Protein AF-0000000086075922 (afdb_homodimer)

pLDDT: mean 82.54, std 18.14, range [30.03, 96.56]

Radius of gyration: 22.16 Å; Cα contacts (8 Å, |Δi|>4): 189; chains: 2; bounding box: 59×76×72 Å

Structure (mmCIF, N/CA/C/O backbone):
data_AF-0000000086075922-model_v1
#
loop_
_entity.id
_entity.type
_entity.pdbx_description
1 polymer 'Uncharacterized protein'
#
loop_
_atom_site.group_PDB
_atom_site.id
_atom_site.type_symbol
_atom_site.label_atom_id
_atom_site.label_alt_id
_atom_site.label_comp_id
_atom_site.label_asym_id
_atom_site.label_entity_id
_atom_site.label_seq_id
_atom_site.pdbx_PDB_ins_code
_atom_site.Cartn_x
_atom_site.Cartn_y
_atom_site.Cartn_z
_atom_site.occupancy
_atom_site.B_iso_or_equiv
_atom_site.auth_seq_id
_atom_site.auth_comp_id
_atom_site.auth_asym_id
_atom_site.auth_atom_id
_atom_site.pdbx_PDB_model_num
ATOM 1 N N . MET A 1 1 ? -32.75 -26.719 4.906 1 31.38 1 MET A N 1
ATOM 2 C CA . MET A 1 1 ? -31.469 -26.656 4.211 1 31.38 1 MET A CA 1
ATOM 3 C C . MET A 1 1 ? -30.984 -25.203 4.078 1 31.38 1 MET A C 1
ATOM 5 O O . MET A 1 1 ? -31.766 -24.312 3.754 1 31.38 1 MET A O 1
ATOM 9 N N . HIS A 1 2 ? -30.109 -24.656 5.035 1 40.28 2 HIS A N 1
ATOM 10 C CA . HIS A 1 2 ? -29.188 -23.656 5.531 1 40.28 2 HIS A CA 1
ATOM 11 C C . HIS A 1 2 ? -28.312 -23.109 4.41 1 40.28 2 HIS A C 1
ATOM 13 O O . HIS A 1 2 ? -27.25 -22.531 4.664 1 40.28 2 HIS A O 1
ATOM 19 N N . LEU A 1 3 ? -28.688 -23.391 3.191 1 39.34 3 LEU A N 1
ATOM 20 C CA . LEU A 1 3 ? -27.953 -23.125 1.957 1 39.34 3 LEU A CA 1
ATOM 21 C C . LEU A 1 3 ? -27.641 -21.641 1.808 1 39.34 3 LEU A C 1
ATOM 23 O O . LEU A 1 3 ? -26.938 -21.25 0.875 1 39.34 3 LEU A O 1
ATOM 27 N N . GLU A 1 4 ? -28.469 -20.828 2.225 1 44.53 4 GLU A N 1
ATOM 28 C CA . GLU A 1 4 ? -28.438 -19.406 1.933 1 44.53 4 GLU A CA 1
ATOM 29 C C . GLU A 1 4 ? -27.109 -18.797 2.365 1 44.53 4 GLU A C 1
ATOM 31 O O . GLU A 1 4 ? -26.734 -17.719 1.885 1 44.53 4 GLU A O 1
ATOM 36 N N . ASP A 1 5 ? -26.703 -19.062 3.539 1 41.56 5 ASP A N 1
ATOM 37 C CA . ASP A 1 5 ? -25.594 -18.422 4.223 1 41.56 5 ASP A CA 1
ATOM 38 C C . ASP A 1 5 ? -24.266 -18.703 3.506 1 41.56 5 ASP A C 1
ATOM 40 O O . ASP A 1 5 ? -23.219 -18.234 3.934 1 41.56 5 ASP A O 1
ATOM 44 N N . ARG A 1 6 ? -24.141 -19.75 2.791 1 41.44 6 ARG A N 1
ATOM 45 C CA . ARG A 1 6 ? -22.953 -20.359 2.213 1 41.44 6 ARG A CA 1
ATOM 46 C C . ARG A 1 6 ? -22.219 -19.375 1.309 1 41.44 6 ARG A C 1
ATOM 48 O O . ARG A 1 6 ? -21 -19.469 1.138 1 41.44 6 ARG A O 1
ATOM 55 N N . TYR A 1 7 ? -22.984 -18.797 0.172 1 41.72 7 TYR A N 1
ATOM 56 C CA . TYR A 1 7 ? -22.281 -18.094 -0.897 1 41.72 7 TYR A CA 1
ATOM 57 C C . TYR A 1 7 ? -21.922 -16.672 -0.47 1 41.72 7 TYR A C 1
ATOM 59 O O . TYR A 1 7 ? -22.156 -15.719 -1.211 1 41.72 7 TYR A O 1
ATOM 67 N N . ALA A 1 8 ? -22.234 -16.203 0.614 1 45.16 8 ALA A N 1
ATOM 68 C CA . ALA A 1 8 ? -21.719 -14.844 0.799 1 45.16 8 ALA A CA 1
ATOM 69 C C . ALA A 1 8 ? -20.344 -14.688 0.156 1 45.16 8 ALA A C 1
ATOM 71 O O . ALA A 1 8 ? -19.422 -15.438 0.46 1 45.16 8 ALA A O 1
ATOM 72 N N . PRO A 1 9 ? -20.406 -14.109 -0.993 1 51.38 9 PRO A N 1
ATOM 73 C CA . PRO A 1 9 ? -19.109 -14.016 -1.649 1 51.38 9 PRO A CA 1
ATOM 74 C C . PRO A 1 9 ? -17.969 -13.758 -0.664 1 51.38 9 PRO A C 1
ATOM 76 O O . PRO A 1 9 ? -18.125 -12.984 0.279 1 51.38 9 PRO A O 1
ATOM 79 N N . LYS A 1 10 ? -17.328 -14.82 -0.149 1 59.06 10 LYS A N 1
ATOM 80 C CA . LYS A 1 10 ? -16.172 -14.672 0.732 1 59.06 10 LYS A CA 1
ATOM 81 C C . LYS A 1 10 ? -15.367 -13.422 0.39 1 59.06 10 LYS A C 1
ATOM 83 O O . LYS A 1 10 ? -15.148 -13.117 -0.785 1 59.06 10 LYS A O 1
ATOM 88 N N . VAL A 1 11 ? -15.617 -12.375 1.168 1 61.47 11 VAL A N 1
ATOM 89 C CA . VAL A 1 11 ? -14.836 -11.156 0.995 1 61.47 11 VAL A CA 1
ATOM 90 C C . VAL A 1 11 ? -13.406 -11.516 0.604 1 61.47 11 VAL A C 1
ATOM 92 O O . VAL A 1 11 ? -12.75 -12.305 1.284 1 61.47 11 VAL A O 1
ATOM 95 N N . ASN A 1 12 ? -13.117 -11.312 -0.709 1 84 12 ASN A N 1
ATOM 96 C CA . ASN A 1 12 ? -11.727 -11.43 -1.14 1 84 12 ASN A CA 1
ATOM 97 C C . ASN A 1 12 ? -10.867 -10.305 -0.561 1 84 12 ASN A C 1
ATOM 99 O O . ASN A 1 12 ? -10.828 -9.203 -1.104 1 84 12 ASN A O 1
ATOM 103 N N . GLU A 1 13 ? -10.359 -10.586 0.638 1 87.75 13 GLU A N 1
ATOM 104 C CA . GLU A 1 13 ? -9.555 -9.578 1.328 1 87.75 13 GLU A CA 1
ATOM 105 C C . GLU A 1 13 ? -8.398 -9.102 0.452 1 87.75 13 GLU A C 1
ATOM 107 O O . GLU A 1 13 ? -7.984 -7.941 0.542 1 87.75 13 GLU A O 1
ATOM 112 N N . ILE A 1 14 ? -7.938 -9.867 -0.404 1 91 14 ILE A N 1
ATOM 113 C CA . ILE A 1 14 ? -6.812 -9.508 -1.262 1 91 14 ILE A CA 1
ATOM 114 C C . ILE A 1 14 ? -7.246 -8.445 -2.266 1 91 14 ILE A C 1
ATOM 116 O O . ILE A 1 14 ? -6.559 -7.438 -2.447 1 91 14 ILE A O 1
ATOM 120 N N . ALA A 1 15 ? -8.375 -8.758 -2.885 1 91.81 15 ALA A N 1
ATOM 121 C CA . ALA A 1 15 ? -8.891 -7.773 -3.834 1 91.81 15 ALA A CA 1
ATOM 122 C C . ALA A 1 15 ? -9.227 -6.457 -3.137 1 91.81 15 ALA A C 1
ATOM 124 O O . ALA A 1 15 ? -8.992 -5.379 -3.688 1 91.81 15 ALA A O 1
ATOM 125 N N . ALA A 1 16 ? -9.773 -6.551 -1.979 1 92.62 16 ALA A N 1
ATOM 126 C CA . ALA A 1 16 ? -10.109 -5.352 -1.216 1 92.62 16 ALA A CA 1
ATOM 127 C C . ALA A 1 16 ? -8.852 -4.566 -0.848 1 92.62 16 ALA A C 1
ATOM 129 O O . ALA A 1 16 ? -8.805 -3.346 -1.006 1 92.62 16 ALA A O 1
ATOM 130 N N . SER A 1 17 ? -7.867 -5.281 -0.373 1 93.25 17 SER A N 1
ATOM 131 C CA . SER A 1 17 ? -6.602 -4.641 -0.028 1 93.25 17 SER A CA 1
ATOM 132 C C . SER A 1 17 ? -5.953 -4.004 -1.254 1 93.25 17 SER A C 1
ATOM 134 O O . SER A 1 17 ? -5.43 -2.893 -1.18 1 93.25 17 SER A O 1
ATOM 136 N N . TYR A 1 18 ? -6.055 -4.703 -2.322 1 94.31 18 TYR A N 1
ATOM 137 C CA . TYR A 1 18 ? -5.496 -4.176 -3.562 1 94.31 18 TYR A CA 1
ATOM 138 C C . TYR A 1 18 ? -6.164 -2.861 -3.945 1 94.31 18 TYR A C 1
ATOM 140 O O . TYR A 1 18 ? -5.488 -1.904 -4.332 1 94.31 18 TYR A O 1
ATOM 148 N N . ALA A 1 19 ? -7.402 -2.809 -3.883 1 94.19 19 ALA A N 1
ATOM 149 C CA . ALA A 1 19 ? -8.148 -1.589 -4.188 1 94.19 19 ALA A CA 1
ATOM 150 C C . ALA A 1 19 ? -7.762 -0.459 -3.238 1 94.19 19 ALA A C 1
ATOM 152 O O . ALA A 1 19 ? -7.621 0.692 -3.656 1 94.19 19 ALA A O 1
ATOM 153 N N . LEU A 1 20 ? -7.613 -0.751 -2.008 1 95.12 20 LEU A N 1
ATOM 154 C CA . LEU A 1 20 ? -7.238 0.241 -1.007 1 95.12 20 LEU A CA 1
ATOM 155 C C . LEU A 1 20 ? -5.859 0.82 -1.306 1 95.12 20 LEU A C 1
ATOM 157 O O . LEU A 1 20 ? -5.684 2.041 -1.326 1 95.12 20 LEU A O 1
ATOM 161 N N . PHE A 1 21 ? -4.867 -0.061 -1.581 1 93.5 21 PHE A N 1
ATOM 162 C CA . PHE A 1 21 ? -3.484 0.376 -1.719 1 93.5 21 PHE A CA 1
ATOM 163 C C . PHE A 1 21 ? -3.275 1.103 -3.043 1 93.5 21 PHE A C 1
ATOM 165 O O . PHE A 1 21 ? -2.275 1.802 -3.221 1 93.5 21 PHE A O 1
ATOM 172 N N . ARG A 1 22 ? -4.207 0.975 -3.84 1 88.88 22 ARG A N 1
ATOM 173 C CA . ARG A 1 22 ? -4.129 1.701 -5.105 1 88.88 22 ARG A CA 1
ATOM 174 C C . ARG A 1 22 ? -4.918 3.006 -5.035 1 88.88 22 ARG A C 1
ATOM 176 O O . ARG A 1 22 ? -4.895 3.801 -5.977 1 88.88 22 ARG A O 1
ATOM 183 N N . GLY A 1 23 ? -5.598 3.182 -3.988 1 90.06 23 GLY A N 1
ATOM 184 C CA . GLY A 1 23 ? -6.367 4.406 -3.822 1 90.06 23 GLY A CA 1
ATOM 185 C C . GLY A 1 23 ? -5.496 5.645 -3.711 1 90.06 23 GLY A C 1
ATOM 186 O O . GLY A 1 23 ? -4.508 5.652 -2.975 1 90.06 23 GLY A O 1
ATOM 187 N N . SER A 1 24 ? -5.789 6.637 -4.535 1 92.12 24 SER A N 1
ATOM 188 C CA . SER A 1 24 ? -5.066 7.906 -4.508 1 92.12 24 SER A CA 1
ATOM 189 C C . SER A 1 24 ? -6.027 9.094 -4.598 1 92.12 24 SER A C 1
ATOM 191 O O . SER A 1 24 ? -7.121 8.969 -5.148 1 92.12 24 SER A O 1
ATOM 193 N N . GLU A 1 25 ? -5.531 10.102 -4.047 1 93.19 25 GLU A N 1
ATOM 194 C CA . GLU A 1 25 ? -6.285 11.352 -4.117 1 93.19 25 GLU A CA 1
ATOM 195 C C . GLU A 1 25 ? -6.398 11.844 -5.555 1 93.19 25 GLU A C 1
ATOM 197 O O . GLU A 1 25 ? -5.398 11.906 -6.273 1 93.19 25 GLU A O 1
ATOM 202 N N . LYS A 1 26 ? -7.66 12.242 -5.91 1 92.31 26 LYS A N 1
ATOM 203 C CA . LYS A 1 26 ? -7.902 12.766 -7.25 1 92.31 26 LYS A CA 1
ATOM 204 C C . LYS A 1 26 ? -7.75 14.281 -7.289 1 92.31 26 LYS A C 1
ATOM 206 O O . LYS A 1 26 ? -7.902 14.953 -6.266 1 92.31 26 LYS A O 1
ATOM 211 N N . GLU A 1 27 ? -7.445 14.68 -8.492 1 90.19 27 GLU A N 1
ATOM 212 C CA . GLU A 1 27 ? -7.363 16.125 -8.664 1 90.19 27 GLU A CA 1
ATOM 213 C C . GLU A 1 27 ? -8.703 16.797 -8.383 1 90.19 27 GLU A C 1
ATOM 215 O O . GLU A 1 27 ? -9.734 16.375 -8.914 1 90.19 27 GLU A O 1
ATOM 220 N N . GLY A 1 28 ? -8.656 17.766 -7.574 1 87.31 28 GLY A N 1
ATOM 221 C CA . GLY A 1 28 ? -9.875 18.5 -7.266 1 87.31 28 GLY A CA 1
ATOM 222 C C . GLY A 1 28 ? -10.734 17.828 -6.215 1 87.31 28 GLY A C 1
ATOM 223 O O . GLY A 1 28 ? -11.797 18.328 -5.852 1 87.31 28 GLY A O 1
ATOM 224 N N . GLU A 1 29 ? -10.359 16.75 -5.801 1 91.25 29 GLU A N 1
ATOM 225 C CA . GLU A 1 29 ? -11.094 16.047 -4.762 1 91.25 29 GLU A CA 1
ATOM 226 C C . GLU A 1 29 ? -10.93 16.719 -3.406 1 91.25 29 GLU A C 1
ATOM 228 O O . GLU A 1 29 ? -9.836 17.172 -3.055 1 91.25 29 GLU A O 1
ATOM 233 N N . SER A 1 30 ? -12.047 16.875 -2.766 1 91.62 30 SER A N 1
ATOM 234 C CA . SER A 1 30 ? -11.953 17.453 -1.427 1 91.62 30 SER A CA 1
ATOM 235 C C . SER A 1 30 ? -11.273 16.484 -0.459 1 91.62 30 SER A C 1
ATOM 237 O O . SER A 1 30 ? -11.297 15.266 -0.672 1 91.62 30 SER A O 1
ATOM 239 N N . ALA A 1 31 ? -10.75 16.984 0.596 1 93.06 31 ALA A N 1
ATOM 240 C CA . ALA A 1 31 ? -10.141 16.156 1.635 1 93.06 31 ALA A CA 1
ATOM 241 C C . ALA A 1 31 ? -11.156 15.188 2.234 1 93.06 31 ALA A C 1
ATOM 243 O O . ALA A 1 31 ? -10.844 14.016 2.471 1 93.06 31 ALA A O 1
ATOM 244 N N . GLN A 1 32 ? -12.336 15.703 2.475 1 94.56 32 GLN A N 1
ATOM 245 C CA . GLN A 1 32 ? -13.398 14.898 3.062 1 94.56 32 GLN A CA 1
ATOM 246 C C . GLN A 1 32 ? -13.742 13.711 2.172 1 94.56 32 GLN A C 1
ATOM 248 O O . GLN A 1 32 ? -13.898 12.586 2.66 1 94.56 32 GLN A O 1
ATOM 253 N N . ASP A 1 33 ? -13.867 13.953 0.881 1 95.31 33 ASP A N 1
ATOM 254 C CA . ASP A 1 33 ? -14.219 12.891 -0.05 1 95.31 33 ASP A CA 1
ATOM 255 C C . ASP A 1 33 ? -13.094 11.852 -0.144 1 95.31 33 ASP A C 1
ATOM 257 O O . ASP A 1 33 ? -13.359 10.648 -0.195 1 95.31 33 ASP A O 1
ATOM 261 N N . PHE A 1 34 ? -11.93 12.406 -0.225 1 95.62 34 PHE A N 1
ATOM 262 C CA . PHE A 1 34 ? -10.781 11.508 -0.302 1 95.62 34 PHE A CA 1
ATOM 263 C C . PHE A 1 34 ? -10.719 10.602 0.922 1 95.62 34 PHE A C 1
ATOM 265 O O . PHE A 1 34 ? -10.602 9.383 0.792 1 95.62 34 PHE A O 1
ATOM 272 N N . ILE A 1 35 ? -10.852 11.133 2.121 1 96.06 35 ILE A N 1
ATOM 273 C CA . ILE A 1 35 ? -10.789 10.391 3.373 1 96.06 35 ILE A CA 1
ATOM 274 C C . ILE A 1 35 ? -11.945 9.391 3.436 1 96.06 35 ILE A C 1
ATOM 276 O O . ILE A 1 35 ? -11.766 8.242 3.834 1 96.06 35 ILE A O 1
ATOM 280 N N . ALA A 1 36 ? -13.117 9.836 3.092 1 96.5 36 ALA A N 1
ATOM 281 C CA . ALA A 1 36 ? -14.289 8.961 3.084 1 96.5 36 ALA A CA 1
ATOM 282 C C . ALA A 1 36 ? -14.07 7.77 2.152 1 96.5 36 ALA A C 1
ATOM 284 O O . ALA A 1 36 ? -14.453 6.645 2.477 1 96.5 36 ALA A O 1
ATOM 285 N N . GLU A 1 37 ? -13.516 8.07 1.035 1 96.38 37 GLU A N 1
ATOM 286 C CA . GLU A 1 37 ? -13.266 7 0.079 1 96.38 37 GLU A CA 1
ATOM 287 C C . GLU A 1 37 ? -12.273 5.984 0.642 1 96.38 37 GLU A C 1
ATOM 289 O O . GLU A 1 37 ? -12.477 4.777 0.517 1 96.38 37 GLU A O 1
ATOM 294 N N . ILE A 1 38 ? -11.195 6.418 1.237 1 96.44 38 ILE A N 1
ATOM 295 C CA . ILE A 1 38 ? -10.203 5.535 1.828 1 96.44 38 ILE A CA 1
ATOM 296 C C . ILE A 1 38 ? -10.836 4.703 2.938 1 96.44 38 ILE A C 1
ATOM 298 O O . ILE A 1 38 ? -10.586 3.5 3.045 1 96.44 38 ILE A O 1
ATOM 302 N N . ARG A 1 39 ? -11.68 5.309 3.75 1 96.5 39 ARG A N 1
ATOM 303 C CA . ARG A 1 39 ? -12.375 4.586 4.816 1 96.5 39 ARG A CA 1
ATOM 304 C C . ARG A 1 39 ? -13.312 3.531 4.242 1 96.5 39 ARG A C 1
ATOM 306 O O . ARG A 1 39 ? -13.406 2.422 4.777 1 96.5 39 ARG A O 1
ATOM 313 N N . ARG A 1 40 ? -13.969 3.869 3.238 1 95.94 40 ARG A N 1
ATOM 314 C CA . ARG A 1 40 ? -14.875 2.934 2.586 1 95.94 40 ARG A CA 1
ATOM 315 C C . ARG A 1 40 ? -14.125 1.722 2.049 1 95.94 40 ARG A C 1
ATOM 317 O O . ARG A 1 40 ? -14.539 0.581 2.258 1 95.94 40 ARG A O 1
ATOM 324 N N . LEU A 1 41 ? -13.086 1.982 1.39 1 94.81 41 LEU A N 1
ATOM 325 C CA . LEU A 1 41 ? -12.266 0.902 0.848 1 94.81 41 LEU A CA 1
ATOM 326 C C . LEU A 1 41 ? -11.719 0.022 1.967 1 94.81 41 LEU A C 1
ATOM 328 O O . LEU A 1 41 ? -11.688 -1.204 1.84 1 94.81 41 LEU A O 1
ATOM 332 N N . ALA A 1 42 ? -11.281 0.605 3.068 1 95.69 42 ALA A N 1
ATOM 333 C CA . ALA A 1 42 ? -10.648 -0.112 4.176 1 95.69 42 ALA A CA 1
ATOM 334 C C . ALA A 1 42 ? -11.648 -1.023 4.879 1 95.69 42 ALA A C 1
ATOM 336 O O . ALA A 1 42 ? -11.266 -2.037 5.465 1 95.69 42 ALA A O 1
ATOM 337 N N . GLU A 1 43 ? -12.898 -0.676 4.867 1 92.62 43 GLU A N 1
ATOM 338 C CA . GLU A 1 43 ? -13.938 -1.449 5.539 1 92.62 43 GLU A CA 1
ATOM 339 C C . GLU A 1 43 ? -13.992 -2.879 5.008 1 92.62 43 GLU A C 1
ATOM 341 O O . GLU A 1 43 ? -14.328 -3.807 5.742 1 92.62 43 GLU A O 1
ATOM 346 N N . LYS A 1 44 ? -13.609 -3.098 3.795 1 91.81 44 LYS A N 1
ATOM 347 C CA . LYS A 1 44 ? -13.711 -4.406 3.152 1 91.81 44 LYS A CA 1
ATOM 348 C C . LYS A 1 44 ? -12.422 -5.203 3.328 1 91.81 44 LYS A C 1
ATOM 350 O O . LYS A 1 44 ? -12.352 -6.371 2.936 1 91.81 44 LYS A O 1
ATOM 355 N N . CYS A 1 45 ? -11.469 -4.656 3.955 1 92.81 45 CYS A N 1
ATOM 356 C CA . CYS A 1 45 ? -10.148 -5.277 3.984 1 92.81 45 CYS A CA 1
ATOM 357 C C . CYS A 1 45 ? -9.977 -6.125 5.238 1 92.81 45 CYS A C 1
ATOM 359 O O . CYS A 1 45 ? -9.031 -6.914 5.332 1 92.81 45 CYS A O 1
ATOM 361 N N . ASN A 1 46 ? -10.758 -5.984 6.262 1 90.69 46 ASN A N 1
ATOM 362 C CA . ASN A 1 46 ? -10.68 -6.758 7.496 1 90.69 46 ASN A CA 1
ATOM 363 C C . ASN A 1 46 ? -9.328 -6.578 8.188 1 90.69 46 ASN A C 1
ATOM 365 O O . ASN A 1 46 ? -8.703 -7.555 8.602 1 90.69 46 ASN A O 1
ATOM 369 N N . PHE A 1 47 ? -8.797 -5.391 8.383 1 91.94 47 PHE A N 1
ATOM 370 C CA . PHE A 1 47 ? -7.523 -5.117 9.039 1 91.94 47 PHE A CA 1
ATOM 371 C C . PHE A 1 47 ? -7.656 -5.23 10.555 1 91.94 47 PHE A C 1
ATOM 373 O O . PHE A 1 47 ? -6.656 -5.316 11.266 1 91.94 47 PHE A O 1
ATOM 380 N N . ALA A 1 48 ? -8.812 -5.301 11.086 1 88.62 48 ALA A N 1
ATOM 381 C CA . ALA A 1 48 ? -9.055 -5.461 12.516 1 88.62 48 ALA A CA 1
ATOM 382 C C . ALA A 1 48 ? -8.281 -4.422 13.32 1 88.62 48 ALA A C 1
ATOM 384 O O . ALA A 1 48 ? -8.516 -3.219 13.18 1 88.62 48 ALA A O 1
ATOM 385 N N . THR A 1 49 ? -7.172 -4.82 14.094 1 88.38 49 THR A N 1
ATOM 386 C CA . THR A 1 49 ? -6.457 -3.947 15.023 1 88.38 49 THR A CA 1
ATOM 387 C C . THR A 1 49 ? -5.492 -3.035 14.266 1 88.38 49 THR A C 1
ATOM 389 O O . THR A 1 49 ? -5.023 -2.035 14.812 1 88.38 49 THR A O 1
ATOM 392 N N . SER A 1 50 ? -5.25 -3.322 13.023 1 91.75 50 SER A N 1
ATOM 393 C CA . SER A 1 50 ? -4.293 -2.529 12.258 1 91.75 50 SER A CA 1
ATOM 394 C C . SER A 1 50 ? -5.004 -1.51 11.375 1 91.75 50 SER A C 1
ATOM 396 O O . SER A 1 50 ? -4.363 -0.831 10.562 1 91.75 50 SER A O 1
ATOM 398 N N . LEU A 1 51 ? -6.301 -1.348 11.555 1 93.62 51 LEU A 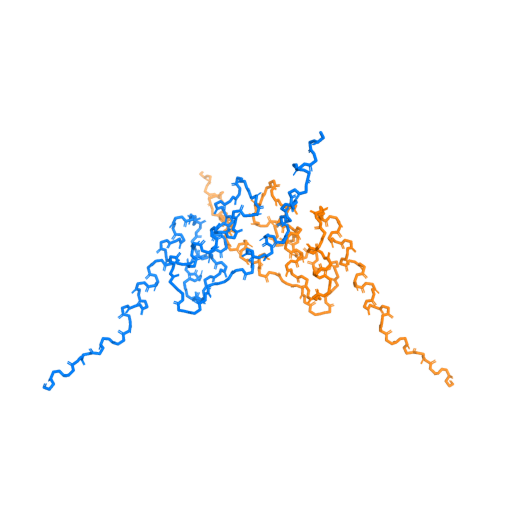N 1
ATOM 399 C CA . LEU A 1 51 ? -7.094 -0.496 10.68 1 93.62 51 LEU A CA 1
ATOM 400 C C . LEU A 1 51 ? -6.617 0.951 10.75 1 93.62 51 LEU A C 1
ATOM 402 O O . LEU A 1 51 ? -6.402 1.587 9.711 1 93.62 51 LEU A O 1
ATOM 406 N N . GLU A 1 52 ? -6.469 1.483 11.906 1 94.31 52 GLU A N 1
ATOM 407 C CA . GLU A 1 52 ? -6.07 2.879 12.062 1 94.31 52 GLU A CA 1
ATOM 408 C C . GLU A 1 52 ? -4.719 3.141 11.406 1 94.31 52 GLU A C 1
ATOM 410 O O . GLU A 1 52 ? -4.531 4.164 10.742 1 94.31 52 GLU A O 1
ATOM 415 N N . ARG A 1 53 ? -3.848 2.242 11.609 1 93 53 ARG A N 1
ATOM 416 C CA . ARG A 1 53 ? -2.523 2.373 11.016 1 93 53 ARG A CA 1
ATOM 417 C C . ARG A 1 53 ? -2.6 2.32 9.492 1 93 53 ARG A C 1
ATOM 419 O O . ARG A 1 53 ? -1.931 3.094 8.805 1 93 53 ARG A O 1
ATOM 426 N N . MET A 1 54 ? -3.418 1.388 8.953 1 94.62 54 MET A N 1
ATOM 427 C CA . MET A 1 54 ? -3.545 1.244 7.5 1 94.62 54 MET A CA 1
ATOM 428 C C . MET A 1 54 ? -4.18 2.486 6.887 1 94.62 54 MET A C 1
ATOM 430 O O . MET A 1 54 ? -3.77 2.932 5.812 1 94.62 54 MET A O 1
ATOM 434 N N . LEU A 1 55 ? -5.094 3.018 7.578 1 96.12 55 LEU A N 1
ATOM 435 C CA . LEU A 1 55 ? -5.723 4.25 7.109 1 96.12 55 LEU A CA 1
ATOM 436 C C . LEU A 1 55 ? -4.715 5.395 7.07 1 96.12 55 LEU A C 1
ATOM 438 O O . LEU A 1 55 ? -4.633 6.125 6.082 1 96.12 55 LEU A O 1
ATOM 442 N N . ARG A 1 56 ? -4.016 5.543 8.133 1 95.06 56 ARG A N 1
ATOM 443 C CA . ARG A 1 56 ? -3 6.59 8.219 1 95.06 56 ARG A CA 1
ATOM 444 C C . ARG A 1 56 ? -1.975 6.453 7.098 1 95.06 56 ARG A C 1
ATOM 446 O O . ARG A 1 56 ? -1.694 7.418 6.387 1 95.06 56 ARG A O 1
ATOM 453 N N . ASP A 1 57 ? -1.453 5.262 6.953 1 94.69 57 ASP A N 1
ATOM 454 C CA . ASP A 1 57 ? -0.421 5.016 5.949 1 94.69 57 ASP A CA 1
ATOM 455 C C . ASP A 1 57 ? -0.964 5.23 4.539 1 94.69 57 ASP A C 1
ATOM 457 O O . ASP A 1 57 ? -0.252 5.723 3.662 1 94.69 57 ASP A O 1
ATOM 461 N N . ARG A 1 58 ? -2.248 4.863 4.348 1 94.81 58 ARG A N 1
ATOM 462 C CA . ARG A 1 58 ? -2.838 5.02 3.021 1 94.81 58 ARG A CA 1
ATOM 463 C C . ARG A 1 58 ? -3.041 6.492 2.686 1 94.81 58 ARG A C 1
ATOM 465 O O . ARG A 1 58 ? -2.857 6.906 1.539 1 94.81 58 ARG A O 1
ATOM 472 N N . ILE A 1 59 ? -3.439 7.277 3.605 1 95.31 59 ILE A N 1
ATOM 473 C CA . ILE A 1 59 ? -3.588 8.711 3.412 1 95.31 59 ILE A CA 1
ATOM 474 C C . ILE A 1 59 ? -2.242 9.328 3.031 1 95.31 59 ILE A C 1
ATOM 476 O O . ILE A 1 59 ? -2.15 10.086 2.066 1 95.31 59 ILE A O 1
ATOM 480 N N . VAL A 1 60 ? -1.199 8.969 3.67 1 95 60 VAL A N 1
ATOM 481 C CA . VAL A 1 60 ? 0.137 9.484 3.404 1 95 60 VAL A CA 1
ATOM 482 C C . VAL A 1 60 ? 0.577 9.094 1.997 1 95 60 VAL A C 1
ATOM 484 O O . VAL A 1 60 ? 1.097 9.922 1.245 1 95 60 VAL A O 1
ATOM 487 N N . CYS A 1 61 ? 0.292 7.895 1.654 1 94 61 CYS A N 1
ATOM 488 C CA . CYS A 1 61 ? 0.686 7.395 0.343 1 94 61 CYS A CA 1
ATOM 489 C C . CYS A 1 61 ? -0.182 7.996 -0.755 1 94 61 CYS A C 1
ATOM 491 O O . CYS A 1 61 ? 0.271 8.164 -1.889 1 94 61 CYS A O 1
ATOM 493 N N . GLY A 1 62 ? -1.381 8.336 -0.443 1 94.44 62 GLY A N 1
ATOM 494 C CA . GLY A 1 62 ? -2.363 8.695 -1.455 1 94.44 62 GLY A CA 1
ATOM 495 C C . GLY A 1 62 ? -2.439 10.188 -1.712 1 94.44 62 GLY A C 1
ATOM 496 O O . GLY A 1 62 ? -3.084 10.625 -2.668 1 94.44 62 GLY A O 1
ATOM 497 N N . VAL A 1 63 ? -1.874 10.945 -0.909 1 93.69 63 VAL A N 1
ATOM 498 C CA . VAL A 1 63 ? -1.928 12.398 -1.076 1 93.69 63 VAL A CA 1
ATOM 499 C C . VAL A 1 63 ? -1.209 12.797 -2.363 1 93.69 63 VAL A C 1
ATOM 501 O O . VAL A 1 63 ? -0.134 12.273 -2.668 1 93.69 63 VAL A O 1
ATOM 504 N N . ARG A 1 64 ? -1.693 13.688 -3.078 1 91.44 64 ARG A N 1
ATOM 505 C CA . ARG A 1 64 ? -1.179 14.094 -4.383 1 91.44 64 ARG A CA 1
ATOM 506 C C . ARG A 1 64 ? -0.061 15.125 -4.23 1 91.44 64 ARG A C 1
ATOM 508 O O . ARG A 1 64 ? 0.923 15.094 -4.973 1 91.44 64 ARG A O 1
ATOM 515 N N . ASP A 1 65 ? -0.215 16.047 -3.336 1 91.56 65 ASP A N 1
ATOM 516 C CA . ASP A 1 65 ? 0.746 17.125 -3.123 1 91.56 65 ASP A CA 1
ATOM 517 C C . ASP A 1 65 ? 2.021 16.609 -2.465 1 91.56 65 ASP A C 1
ATOM 519 O O . ASP A 1 65 ? 1.994 16.156 -1.32 1 91.56 65 ASP A O 1
ATOM 523 N N . GLU A 1 66 ? 3.059 16.781 -3.146 1 92.62 66 GLU A N 1
ATOM 524 C CA . GLU A 1 66 ? 4.332 16.234 -2.682 1 92.62 66 GLU A CA 1
ATOM 525 C C . GLU A 1 66 ? 4.816 16.953 -1.43 1 92.62 66 GLU A C 1
ATOM 527 O O . GLU A 1 66 ? 5.465 16.359 -0.57 1 92.62 66 GLU A O 1
ATOM 532 N N . ASP A 1 67 ? 4.551 18.219 -1.36 1 90.94 67 ASP A N 1
ATOM 533 C CA . ASP A 1 67 ? 4.961 18.969 -0.182 1 90.94 67 ASP A CA 1
ATOM 534 C C . ASP A 1 67 ? 4.215 18.5 1.062 1 90.94 67 ASP A C 1
ATOM 536 O O . ASP A 1 67 ? 4.801 18.391 2.143 1 90.94 67 ASP A O 1
ATOM 540 N N . VAL A 1 68 ? 2.979 18.281 0.853 1 91.06 68 VAL A N 1
ATOM 541 C CA . VAL A 1 68 ? 2.162 17.781 1.954 1 91.06 68 VAL A CA 1
ATOM 542 C C . VAL A 1 68 ? 2.654 16.391 2.375 1 91.06 68 VAL A C 1
ATOM 544 O O . VAL A 1 68 ? 2.799 16.125 3.568 1 91.06 68 VAL A O 1
ATOM 547 N N . ARG A 1 69 ? 2.896 15.594 1.452 1 93.69 69 ARG A N 1
ATOM 548 C CA . ARG A 1 69 ? 3.4 14.25 1.741 1 93.69 69 ARG A CA 1
ATOM 549 C C . ARG A 1 69 ? 4.715 14.312 2.508 1 93.69 69 ARG A C 1
ATOM 551 O O . ARG A 1 69 ? 4.898 13.602 3.498 1 93.69 69 ARG A O 1
ATOM 558 N N . ARG A 1 70 ? 5.609 15.148 2.109 1 92.31 70 ARG A N 1
ATOM 559 C CA . ARG A 1 70 ? 6.895 15.305 2.781 1 92.31 70 ARG A CA 1
ATOM 560 C C . ARG A 1 70 ? 6.703 15.734 4.234 1 92.31 70 ARG A C 1
ATOM 562 O O . ARG A 1 70 ? 7.395 15.242 5.125 1 92.31 70 ARG A O 1
ATOM 569 N N . ASN A 1 71 ? 5.801 16.625 4.359 1 89.94 71 ASN A N 1
ATOM 570 C CA . ASN A 1 71 ? 5.484 17.078 5.711 1 89.94 71 ASN A CA 1
ATOM 571 C C . ASN A 1 71 ? 4.984 15.93 6.582 1 89.94 71 ASN A C 1
ATOM 573 O O . ASN A 1 71 ? 5.398 15.789 7.734 1 89.94 71 ASN A O 1
ATOM 577 N N . LEU A 1 72 ? 4.18 15.117 6.039 1 92.56 72 LEU A N 1
ATOM 578 C CA . LEU A 1 72 ? 3.625 13.992 6.777 1 92.56 72 LEU A CA 1
ATOM 579 C C . LEU A 1 72 ? 4.707 12.969 7.105 1 92.56 72 LEU A C 1
ATOM 581 O O . LEU A 1 72 ? 4.734 12.422 8.211 1 92.56 72 LEU A O 1
ATOM 585 N N . LEU A 1 73 ? 5.613 12.703 6.273 1 92.12 73 LEU A N 1
ATOM 586 C CA . LEU A 1 73 ? 6.66 11.703 6.414 1 92.12 73 LEU A CA 1
ATOM 587 C C . LEU A 1 73 ? 7.68 12.125 7.469 1 92.12 73 LEU A C 1
ATOM 589 O O . LEU A 1 73 ? 8.344 11.273 8.07 1 92.12 73 LEU A O 1
ATOM 593 N N . THR A 1 74 ? 7.773 13.359 7.672 1 87.5 74 THR A N 1
ATOM 594 C CA . THR A 1 74 ? 8.781 13.867 8.594 1 87.5 74 THR A CA 1
ATOM 595 C C . THR A 1 74 ? 8.273 13.836 10.031 1 87.5 74 THR A C 1
ATOM 597 O O . THR A 1 74 ? 9.055 13.969 10.977 1 87.5 74 THR A O 1
ATOM 600 N N . GLN A 1 75 ? 7.016 13.539 10.117 1 83.88 75 GLN A N 1
ATOM 601 C CA . GLN A 1 75 ? 6.453 13.484 11.461 1 83.88 75 GLN A CA 1
ATOM 602 C C . GLN A 1 75 ? 6.73 12.141 12.117 1 83.88 75 GLN A C 1
ATOM 604 O O . GLN A 1 75 ? 6.52 11.086 11.508 1 83.88 75 GLN A O 1
ATOM 609 N N . GLN A 1 76 ? 7.34 11.992 13.234 1 75.5 76 GLN A N 1
ATOM 610 C CA . GLN A 1 76 ? 7.738 10.758 13.914 1 75.5 76 GLN A CA 1
ATOM 611 C C . GLN A 1 76 ? 6.527 10.031 14.484 1 75.5 76 GLN A C 1
ATOM 613 O O . GLN A 1 76 ? 6.469 8.797 14.477 1 75.5 76 GLN A O 1
ATOM 618 N N . LYS A 1 77 ? 5.555 10.75 15.148 1 82.5 77 LYS A N 1
ATOM 619 C CA . LYS A 1 77 ? 4.391 10.102 15.75 1 82.5 77 LYS A CA 1
ATOM 620 C C . LYS A 1 77 ? 3.098 10.594 15.109 1 82.5 77 LYS A C 1
ATOM 622 O O . LYS A 1 77 ? 2.236 11.156 15.789 1 82.5 77 LYS A O 1
ATOM 627 N N . LEU A 1 78 ? 3.043 10.203 13.891 1 91.69 78 LEU A N 1
ATOM 628 C CA . LEU A 1 78 ? 1.871 10.672 13.164 1 91.69 78 LEU A CA 1
ATOM 629 C C . LEU A 1 78 ? 0.663 9.781 13.445 1 91.69 78 LEU A C 1
ATOM 631 O O . LEU A 1 78 ? 0.751 8.555 13.344 1 91.69 78 LEU A O 1
ATOM 635 N N . THR A 1 79 ? -0.406 10.375 13.938 1 94.06 79 THR A N 1
ATOM 636 C CA . THR A 1 79 ? -1.656 9.656 14.141 1 94.06 79 THR A CA 1
ATOM 637 C C . THR A 1 79 ? -2.592 9.852 12.945 1 94.06 79 THR A C 1
ATOM 639 O O . THR A 1 79 ? -2.363 10.734 12.117 1 94.06 79 THR A O 1
ATOM 642 N N . LEU A 1 80 ? -3.582 9.023 12.891 1 95.94 80 LEU A N 1
ATOM 643 C CA . LEU A 1 80 ? -4.594 9.164 11.844 1 95.94 80 LEU A CA 1
ATOM 644 C C . LEU A 1 80 ? -5.246 10.539 11.898 1 95.94 80 LEU A C 1
ATOM 646 O O . LEU A 1 80 ? -5.41 11.195 10.867 1 95.94 80 LEU A O 1
ATOM 650 N N . GLU A 1 81 ? -5.586 10.922 13.109 1 95.31 81 GLU A N 1
ATOM 651 C CA . GLU A 1 81 ? -6.211 12.227 13.289 1 95.31 81 GLU A CA 1
ATOM 652 C C . GLU A 1 81 ? -5.305 13.344 12.797 1 95.31 81 GLU A C 1
ATOM 654 O O . GLU A 1 81 ? -5.762 14.281 12.141 1 95.31 81 GLU A O 1
ATOM 659 N N . GLN A 1 82 ? -4.098 13.305 13.055 1 94.44 82 GLN A N 1
ATOM 660 C CA . GLN A 1 82 ? -3.137 14.312 12.617 1 94.44 82 GLN A CA 1
ATOM 661 C C . GLN A 1 82 ? -2.996 14.312 11.094 1 94.44 82 GLN A C 1
ATOM 663 O O . GLN A 1 82 ? -2.922 15.375 10.477 1 94.44 82 GLN A O 1
ATOM 668 N N . ALA A 1 83 ? -2.906 13.188 10.516 1 95.69 83 ALA A N 1
ATOM 669 C CA . ALA A 1 83 ? -2.816 13.078 9.062 1 95.69 83 ALA A CA 1
ATOM 670 C C . ALA A 1 83 ? -4.027 13.727 8.391 1 95.69 83 ALA A C 1
ATOM 672 O O . ALA A 1 83 ? -3.881 14.492 7.438 1 95.69 83 ALA A O 1
ATOM 673 N N . GLU A 1 84 ? -5.18 13.383 8.922 1 95.19 84 GLU A N 1
ATOM 674 C CA . GLU A 1 84 ? -6.398 13.977 8.383 1 95.19 84 GLU A CA 1
ATOM 675 C C . GLU A 1 84 ? -6.398 15.492 8.555 1 95.19 84 GLU A C 1
ATOM 677 O O . GLU A 1 84 ? -6.859 16.219 7.672 1 95.19 84 GLU A O 1
ATOM 682 N N . GLY A 1 85 ? -5.953 15.953 9.633 1 93.69 85 GLY A N 1
ATOM 683 C CA . GLY A 1 85 ? -5.852 17.375 9.883 1 93.69 85 GLY A CA 1
ATOM 684 C C . GLY A 1 85 ? -4.98 18.109 8.875 1 93.69 85 GLY A C 1
ATOM 685 O O . GLY A 1 85 ? -5.336 19.188 8.406 1 93.69 85 GLY A O 1
ATOM 686 N N . VAL A 1 86 ? -3.873 17.547 8.586 1 91.31 86 VAL A N 1
ATOM 687 C CA . VAL A 1 86 ? -2.965 18.141 7.602 1 91.31 86 VAL A CA 1
ATOM 688 C C . VAL A 1 86 ? -3.658 18.219 6.246 1 91.31 86 VAL A C 1
ATOM 690 O O . VAL A 1 86 ? -3.525 19.219 5.535 1 91.31 86 VAL A O 1
ATOM 693 N N . LEU A 1 87 ? -4.398 17.234 5.863 1 89.81 87 LEU A N 1
ATOM 694 C CA . LEU A 1 87 ? -5.133 17.219 4.602 1 89.81 87 LEU A CA 1
ATOM 695 C C . LEU A 1 87 ? -6.172 18.344 4.574 1 89.81 87 LEU A C 1
ATOM 697 O O . LEU A 1 87 ? -6.332 19.016 3.557 1 89.81 87 LEU A O 1
ATOM 701 N N . PHE A 1 88 ? -6.816 18.484 5.707 1 90.94 88 PHE A N 1
ATOM 702 C CA . PHE A 1 88 ? -7.828 19.531 5.789 1 90.94 88 PHE A CA 1
ATOM 703 C C . PHE A 1 88 ? -7.191 20.906 5.66 1 90.94 88 PHE A C 1
ATOM 705 O O . PHE A 1 88 ? -7.738 21.781 4.992 1 90.94 88 PHE A O 1
ATOM 712 N N . TYR A 1 89 ? -6.117 21.016 6.191 1 84.88 89 TYR A N 1
ATOM 713 C CA . TYR A 1 89 ? -5.414 22.297 6.125 1 84.88 89 TYR A CA 1
ATOM 714 C C . TYR A 1 89 ? -4.941 22.594 4.707 1 84.88 89 TYR A C 1
ATOM 716 O O . TYR A 1 89 ? -5.074 23.719 4.219 1 84.88 89 TYR A O 1
ATOM 724 N N . GLN A 1 90 ? -4.445 21.641 4.059 1 82.06 90 GLN A N 1
ATOM 725 C CA . GLN A 1 90 ? -3.973 21.797 2.686 1 82.06 90 GLN A CA 1
ATOM 726 C C . GLN A 1 90 ? -5.105 22.203 1.753 1 82.06 90 GLN A C 1
ATOM 728 O O . GLN A 1 90 ? -4.93 23.062 0.895 1 82.06 90 GLN A O 1
ATOM 733 N N . HIS A 1 91 ? -6.168 21.531 1.852 1 80.56 91 HIS A N 1
ATOM 734 C CA . HIS A 1 91 ? -7.316 21.844 1.01 1 80.56 91 HIS A CA 1
ATOM 735 C C . HIS A 1 91 ? -7.836 23.25 1.278 1 80.56 91 HIS A C 1
ATOM 737 O O . HIS A 1 91 ? -8.219 23.953 0.349 1 80.56 91 HIS A O 1
ATOM 743 N N . ARG A 1 92 ? -7.789 23.703 2.508 1 78.38 92 ARG A N 1
ATOM 744 C CA . ARG A 1 92 ? -8.195 25.062 2.859 1 78.38 92 ARG A CA 1
ATOM 745 C C . ARG A 1 92 ? -7.246 26.094 2.256 1 78.38 92 ARG A C 1
ATOM 747 O O . ARG A 1 92 ? -7.684 27.125 1.752 1 78.38 92 ARG A O 1
ATOM 754 N N . LYS A 1 93 ? -6.02 25.781 2.213 1 76.5 93 LYS A N 1
ATOM 755 C CA . LYS A 1 93 ? -5.023 26.672 1.627 1 76.5 93 LYS A CA 1
ATOM 756 C C . LYS A 1 93 ? -5.207 26.781 0.116 1 76.5 93 LYS A C 1
ATOM 758 O O . LYS A 1 93 ? -5.082 27.875 -0.45 1 76.5 93 LYS A O 1
ATOM 763 N N . ARG A 1 94 ? -5.496 25.703 -0.552 1 72.88 94 ARG A N 1
ATOM 764 C CA . ARG A 1 94 ? -5.711 25.703 -1.995 1 72.88 94 ARG A CA 1
ATOM 765 C C . ARG A 1 94 ? -6.949 26.5 -2.371 1 72.88 94 ARG A C 1
ATOM 767 O O . ARG A 1 94 ? -6.961 27.188 -3.393 1 72.88 94 ARG A O 1
ATOM 774 N N . LEU A 1 95 ? -7.898 26.438 -1.552 1 70 95 LEU A N 1
ATOM 775 C CA . LEU A 1 95 ? -9.109 27.219 -1.78 1 70 95 LEU A CA 1
ATOM 776 C C . LEU A 1 95 ? -8.852 28.703 -1.58 1 70 95 LEU A C 1
ATOM 778 O O . LEU A 1 95 ? -9.383 29.531 -2.312 1 70 95 LEU A O 1
ATOM 782 N N . LYS A 1 96 ? -8.086 29.016 -0.651 1 69.06 96 LYS A N 1
ATOM 783 C CA . LYS A 1 96 ? -7.777 30.422 -0.394 1 69.06 96 LYS A CA 1
ATOM 784 C C . LYS A 1 96 ? -6.844 30.984 -1.464 1 69.06 96 LYS A C 1
ATOM 786 O O . LYS A 1 96 ? -6.871 32.188 -1.748 1 69.06 96 LYS A O 1
ATOM 791 N N . MET A 1 97 ? -6.02 30.125 -2.072 1 64.19 97 MET A N 1
ATOM 792 C CA . MET A 1 97 ? -5.094 30.609 -3.094 1 64.19 97 MET A CA 1
ATOM 793 C C . MET A 1 97 ? -5.809 30.812 -4.426 1 64.19 97 MET A C 1
ATOM 795 O O . MET A 1 97 ? -5.254 31.406 -5.352 1 64.19 97 MET A O 1
ATOM 799 N N . LEU A 1 98 ? -6.98 30.438 -4.582 1 61.28 98 LEU A N 1
ATOM 800 C CA . LEU A 1 98 ? -7.738 30.766 -5.781 1 61.28 98 LEU A CA 1
ATOM 801 C C . LEU A 1 98 ? -7.965 32.281 -5.895 1 61.28 98 LEU A C 1
ATOM 803 O O . LEU A 1 98 ? -8.211 32.938 -4.887 1 61.28 98 LEU A O 1
ATOM 807 N N . PRO A 1 99 ? -7.426 32.844 -7.055 1 60.78 99 PRO A N 1
ATOM 808 C CA . PRO A 1 99 ? -7.531 34.312 -7.266 1 60.78 99 PRO A CA 1
ATOM 809 C C . PRO A 1 99 ? -8.898 34.844 -6.879 1 60.78 99 PRO A C 1
ATOM 811 O O . PRO A 1 99 ? -9.93 34.219 -7.164 1 60.78 99 PRO A O 1
ATOM 814 N N . CYS A 1 100 ? -8.93 35.375 -5.754 1 56.78 100 CYS A N 1
ATOM 815 C CA . CYS A 1 100 ? -10.109 36.188 -5.473 1 56.78 100 CYS A CA 1
ATOM 816 C C . CYS A 1 100 ? -10.414 37.125 -6.633 1 56.78 100 CYS A C 1
ATOM 818 O O . CYS A 1 100 ? -9.57 37.938 -7.012 1 56.78 100 CYS A O 1
ATOM 820 N N . ARG A 1 101 ? -11.023 36.688 -7.699 1 51.56 101 ARG A N 1
ATOM 821 C CA . ARG A 1 101 ? -11.484 37.688 -8.68 1 51.56 101 ARG A CA 1
ATOM 822 C C . ARG A 1 101 ? -12.078 38.906 -7.992 1 51.56 101 ARG A C 1
ATOM 824 O O . ARG A 1 101 ? -13.117 38.812 -7.328 1 51.56 101 ARG A O 1
ATOM 831 N N . SER A 1 102 ? -11.305 39.75 -7.594 1 51 102 SER A N 1
ATOM 832 C CA . SER A 1 102 ? -11.875 41.062 -7.379 1 51 102 SER A CA 1
ATOM 833 C C . SER A 1 102 ? -12.875 41.438 -8.469 1 51 102 SER A C 1
ATOM 835 O O . SER A 1 102 ? -12.539 41.406 -9.656 1 51 102 SER A O 1
ATOM 837 N N . TRP A 1 103 ? -14.148 41.031 -8.391 1 50.72 103 TRP A N 1
ATOM 838 C CA . TRP A 1 103 ? -15.172 41.719 -9.188 1 50.72 103 TRP A CA 1
ATOM 839 C C . TRP A 1 103 ? -14.867 43.188 -9.32 1 50.72 103 TRP A C 1
ATOM 841 O O . TRP A 1 103 ? -14.758 43.906 -8.32 1 50.72 103 TRP A O 1
ATOM 851 N N . LEU A 1 104 ? -14.102 43.594 -10.289 1 46.28 104 LEU A N 1
ATOM 852 C CA . LEU A 1 104 ? -14.125 44.969 -10.781 1 46.28 104 LEU A CA 1
ATOM 853 C C . LEU A 1 104 ? -15.547 45.531 -10.781 1 46.28 104 LEU A C 1
ATOM 855 O O . LEU A 1 104 ? -16.406 45.031 -11.5 1 46.28 104 LEU A O 1
ATOM 859 N N . VAL A 1 105 ? -16.094 45.875 -9.68 1 46.06 105 VAL A N 1
ATOM 860 C CA . VAL A 1 105 ? -17.25 46.781 -9.648 1 46.06 105 VAL A CA 1
ATOM 861 C C . VAL A 1 105 ? -17.031 47.938 -10.625 1 46.06 105 VAL A C 1
ATOM 863 O O . VAL A 1 105 ? -16.109 48.75 -10.445 1 46.06 105 VAL A O 1
ATOM 866 N N . LEU A 1 106 ? -17.219 47.688 -12.039 1 36.41 106 LEU A N 1
ATOM 867 C CA . LEU A 1 106 ? -17.672 48.812 -12.82 1 36.41 106 LEU A CA 1
ATOM 868 C C . LEU A 1 106 ? -19.062 49.25 -12.367 1 36.41 106 LEU A C 1
ATOM 870 O O . LEU A 1 106 ? -19.938 48.406 -12.094 1 36.41 106 LEU A O 1
ATOM 874 N N . MET B 1 1 ? 25.078 8.312 33.281 1 30.03 1 MET B N 1
ATOM 875 C CA . MET B 1 1 ? 23.844 8.711 32.594 1 30.03 1 MET B CA 1
ATOM 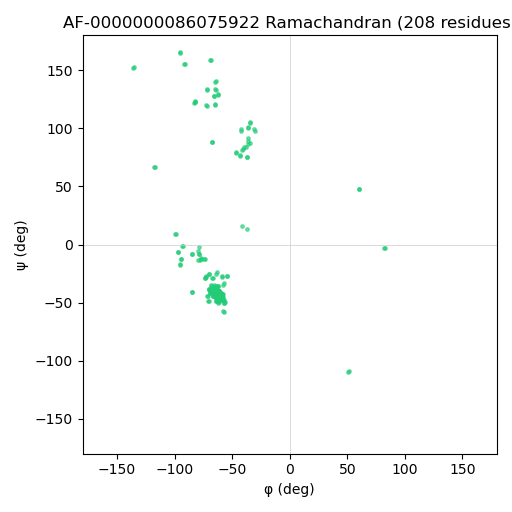876 C C . MET B 1 1 ? 23.781 8.094 31.203 1 30.03 1 MET B C 1
ATOM 878 O O . MET B 1 1 ? 24.812 7.797 30.594 1 30.03 1 MET B O 1
ATOM 882 N N . HIS B 1 2 ? 22.719 7.176 30.906 1 39.53 2 HIS B N 1
ATOM 883 C CA . HIS B 1 2 ? 21.922 6.352 30 1 39.53 2 HIS B CA 1
ATOM 884 C C . HIS B 1 2 ? 21.625 7.074 28.703 1 39.53 2 HIS B C 1
ATOM 886 O O . HIS B 1 2 ? 20.656 6.75 28 1 39.53 2 HIS B O 1
ATOM 892 N N . LEU B 1 3 ? 22.328 8.117 28.422 1 39.41 3 LEU B N 1
ATOM 893 C CA . LEU B 1 3 ? 22.094 9.031 27.297 1 39.41 3 LEU B CA 1
ATOM 894 C C . LEU B 1 3 ? 22.109 8.281 25.969 1 39.41 3 LEU B C 1
ATOM 896 O O . LEU B 1 3 ? 21.875 8.875 24.922 1 39.41 3 LEU B O 1
ATOM 900 N N . GLU B 1 4 ? 22.875 7.305 25.875 1 44.09 4 GLU B N 1
ATOM 901 C CA . GLU B 1 4 ? 23.188 6.66 24.609 1 44.09 4 GLU B CA 1
ATOM 902 C C . GLU B 1 4 ? 21.922 6.176 23.906 1 44.09 4 GLU B C 1
ATOM 904 O O . GLU B 1 4 ? 21.938 5.906 22.703 1 44.09 4 GLU B O 1
ATOM 909 N N . ASP B 1 5 ? 21.109 5.52 24.641 1 40.88 5 ASP B N 1
ATOM 910 C CA . ASP B 1 5 ? 19.953 4.777 24.141 1 40.88 5 ASP B CA 1
ATOM 911 C C . ASP B 1 5 ? 18.938 5.715 23.484 1 40.88 5 ASP B C 1
ATOM 913 O O . ASP B 1 5 ? 17.875 5.277 23.031 1 40.88 5 ASP B O 1
ATOM 917 N N . ARG B 1 6 ? 18.906 6.953 23.797 1 41.47 6 ARG B N 1
ATOM 918 C CA . ARG B 1 6 ? 17.938 8.008 23.531 1 41.47 6 ARG B CA 1
ATOM 919 C C . ARG B 1 6 ? 17.719 8.18 22.031 1 41.47 6 ARG B C 1
ATOM 921 O O . ARG B 1 6 ? 16.641 8.609 21.594 1 41.47 6 ARG B O 1
ATOM 928 N N . TYR B 1 7 ? 18.906 8.469 21.203 1 41.66 7 TYR B N 1
ATOM 929 C CA . TYR B 1 7 ? 18.766 8.914 19.812 1 41.66 7 TYR B CA 1
ATOM 930 C C . TYR B 1 7 ? 18.484 7.727 18.891 1 41.66 7 TYR B C 1
ATOM 932 O O . TYR B 1 7 ? 19.016 7.66 17.781 1 41.66 7 TYR B O 1
ATOM 940 N N . ALA B 1 8 ? 18.5 6.562 19.281 1 44.69 8 ALA B N 1
ATOM 941 C CA . ALA B 1 8 ? 18.172 5.633 18.203 1 44.69 8 ALA B CA 1
ATOM 942 C C . ALA B 1 8 ? 17.109 6.223 17.281 1 44.69 8 ALA B C 1
ATOM 944 O O . ALA B 1 8 ? 16.047 6.637 17.734 1 44.69 8 ALA B O 1
ATOM 945 N N . PRO B 1 9 ? 17.609 6.688 16.203 1 50.69 9 PRO B N 1
ATOM 946 C CA . PRO B 1 9 ? 16.609 7.297 15.32 1 50.69 9 PRO B CA 1
ATOM 947 C C . PRO B 1 9 ? 15.273 6.562 15.352 1 50.69 9 PRO B C 1
ATOM 949 O O . PRO B 1 9 ? 15.242 5.328 15.367 1 50.69 9 PRO B O 1
ATOM 952 N N . LYS B 1 10 ? 14.344 6.918 16.266 1 58.69 10 LYS B N 1
ATOM 953 C CA . LYS B 1 10 ? 13.008 6.328 16.312 1 58.69 10 LYS B CA 1
ATOM 954 C C . LYS B 1 10 ? 12.547 5.914 14.914 1 58.69 10 LYS B C 1
ATOM 956 O O . LYS B 1 10 ? 12.703 6.668 13.953 1 58.69 10 LYS B O 1
ATOM 961 N N . VAL B 1 11 ? 12.719 4.629 14.641 1 61.16 11 VAL B N 1
ATOM 962 C CA . VAL B 1 11 ? 12.219 4.105 13.375 1 61.16 11 VAL B CA 1
ATOM 963 C C . VAL B 1 11 ? 10.93 4.824 13 1 61.16 11 VAL B C 1
ATOM 965 O O . VAL B 1 11 ? 9.984 4.891 13.789 1 61.16 11 VAL B O 1
ATOM 968 N N . ASN B 1 12 ? 11.078 5.738 12 1 83.69 12 ASN B N 1
ATOM 969 C CA . ASN B 1 12 ? 9.875 6.336 11.43 1 83.69 12 ASN B CA 1
ATOM 970 C C . ASN B 1 12 ? 9.047 5.309 10.664 1 83.69 12 ASN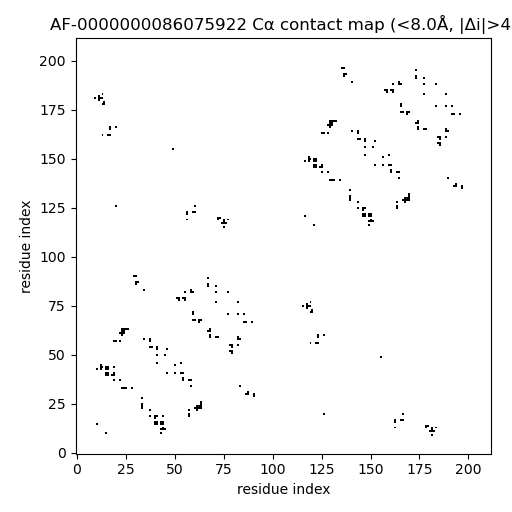 B C 1
ATOM 972 O O . ASN B 1 12 ? 9.336 5.02 9.5 1 83.69 12 ASN B O 1
ATOM 976 N N . GLU B 1 13 ? 8.18 4.652 11.406 1 87.44 13 GLU B N 1
ATOM 977 C CA . GLU B 1 13 ? 7.352 3.607 10.805 1 87.44 13 GLU B CA 1
ATOM 978 C C . GLU B 1 13 ? 6.59 4.133 9.594 1 87.44 13 GLU B C 1
ATOM 980 O O . GLU B 1 13 ? 6.332 3.387 8.641 1 87.44 13 GLU B O 1
ATOM 985 N N . ILE B 1 14 ? 6.312 5.34 9.539 1 90.81 14 ILE B N 1
ATOM 986 C CA . ILE B 1 14 ? 5.551 5.926 8.445 1 90.81 14 ILE B CA 1
ATOM 987 C C . ILE B 1 14 ? 6.406 5.949 7.18 1 90.81 14 ILE B C 1
ATOM 989 O O . ILE B 1 14 ? 5.949 5.539 6.109 1 90.81 14 ILE B O 1
ATOM 993 N N . ALA B 1 15 ? 7.605 6.445 7.379 1 91.69 15 ALA B N 1
ATOM 994 C CA . ALA B 1 15 ? 8.516 6.469 6.234 1 91.69 15 ALA B CA 1
ATOM 995 C C . ALA B 1 15 ? 8.805 5.055 5.738 1 91.69 15 ALA B C 1
ATOM 997 O O . ALA B 1 15 ? 8.898 4.82 4.531 1 91.69 15 ALA B O 1
ATOM 998 N N . ALA B 1 16 ? 8.969 4.16 6.645 1 92.56 16 ALA B N 1
ATOM 999 C CA . ALA B 1 16 ? 9.227 2.773 6.273 1 92.56 16 ALA B CA 1
ATOM 1000 C C . ALA B 1 16 ? 8.047 2.174 5.523 1 92.56 16 ALA B C 1
ATOM 1002 O O . ALA B 1 16 ? 8.219 1.524 4.488 1 92.56 16 ALA B O 1
ATOM 1003 N N . SER B 1 17 ? 6.863 2.402 6.051 1 93.19 17 SER B N 1
ATOM 1004 C CA . SER B 1 17 ? 5.656 1.911 5.391 1 93.19 17 SER B CA 1
ATOM 1005 C C . SER B 1 17 ? 5.488 2.531 4.008 1 93.19 17 SER B C 1
ATOM 1007 O O . SER B 1 17 ? 5.121 1.844 3.055 1 93.19 17 SER B O 1
ATOM 1009 N N . TYR B 1 18 ? 5.805 3.775 3.943 1 94.19 18 TYR B N 1
ATOM 1010 C CA . TYR B 1 18 ? 5.711 4.461 2.66 1 94.19 18 TYR B CA 1
ATOM 1011 C C . TYR B 1 18 ? 6.637 3.822 1.63 1 94.19 18 TYR B C 1
ATOM 1013 O O . TYR B 1 18 ? 6.238 3.6 0.484 1 94.19 18 TYR B O 1
ATOM 1021 N N . ALA B 1 19 ? 7.805 3.57 1.992 1 94.25 19 ALA B N 1
ATOM 1022 C CA . ALA B 1 19 ? 8.766 2.922 1.104 1 94.25 19 ALA B CA 1
ATOM 1023 C C . ALA B 1 19 ? 8.281 1.538 0.686 1 94.25 19 ALA B C 1
ATOM 1025 O O . ALA B 1 19 ? 8.43 1.145 -0.473 1 94.25 19 ALA B O 1
ATOM 1026 N N . LEU B 1 20 ? 7.734 0.811 1.581 1 95.12 20 LEU B N 1
ATOM 1027 C CA . LEU B 1 20 ? 7.227 -0.526 1.298 1 95.12 20 LEU B CA 1
ATOM 1028 C C . LEU B 1 20 ? 6.09 -0.47 0.283 1 95.12 20 LEU B C 1
ATOM 1030 O O . LEU B 1 20 ? 6.098 -1.204 -0.708 1 95.12 20 LEU B O 1
ATOM 1034 N N . PHE B 1 21 ? 5.109 0.432 0.508 1 93.56 21 PHE B N 1
ATOM 1035 C CA . PHE B 1 21 ? 3.9 0.46 -0.309 1 93.56 21 PHE B CA 1
ATOM 1036 C C . PHE B 1 21 ? 4.195 1.033 -1.69 1 93.56 21 PHE B C 1
ATOM 1038 O O . PHE B 1 21 ? 3.4 0.869 -2.619 1 93.56 21 PHE B O 1
ATOM 1045 N N . ARG B 1 22 ? 5.297 1.587 -1.788 1 89.06 22 ARG B N 1
ATOM 1046 C CA . ARG B 1 22 ? 5.695 2.096 -3.096 1 89.06 22 ARG B CA 1
ATOM 1047 C C . ARG B 1 22 ? 6.59 1.096 -3.822 1 89.06 22 ARG B C 1
ATOM 1049 O O . ARG B 1 22 ? 6.926 1.291 -4.992 1 89.06 22 ARG B O 1
ATOM 1056 N N . GLY B 1 23 ? 6.941 0.093 -3.156 1 90.19 23 GLY B N 1
ATOM 1057 C CA . GLY B 1 23 ? 7.789 -0.921 -3.766 1 90.19 23 GLY B CA 1
ATOM 1058 C C . GLY B 1 23 ? 7.105 -1.663 -4.902 1 90.19 23 GLY B C 1
ATOM 1059 O O . GLY B 1 23 ? 5.953 -2.074 -4.777 1 90.19 23 GLY B O 1
ATOM 1060 N N . SER B 1 24 ? 7.77 -1.715 -6.039 1 92.19 24 SER B N 1
ATOM 1061 C CA . SER B 1 24 ? 7.262 -2.432 -7.203 1 92.19 24 SER B CA 1
ATOM 1062 C C . SER B 1 24 ? 8.359 -3.246 -7.871 1 92.19 24 SER B C 1
ATOM 1064 O O . SER B 1 24 ? 9.539 -2.898 -7.785 1 92.19 24 SER B O 1
ATOM 1066 N N . GLU B 1 25 ? 7.875 -4.25 -8.461 1 93.19 25 GLU B N 1
ATOM 1067 C CA . GLU B 1 25 ? 8.781 -5.094 -9.234 1 93.19 25 GLU B CA 1
ATOM 1068 C C . GLU B 1 25 ? 9.375 -4.328 -10.414 1 93.19 25 GLU B C 1
ATOM 1070 O O . GLU B 1 25 ? 8.648 -3.682 -11.172 1 93.19 25 GLU B O 1
ATOM 1075 N N . LYS B 1 26 ? 10.742 -4.473 -10.562 1 92.44 26 LYS B N 1
ATOM 1076 C CA . LYS B 1 26 ? 11.43 -3.816 -11.664 1 92.44 26 LYS B CA 1
ATOM 1077 C C . LYS B 1 26 ? 11.508 -4.73 -12.883 1 92.44 26 LYS B C 1
ATOM 1079 O O . LYS B 1 26 ? 11.453 -5.953 -12.758 1 92.44 26 LYS B O 1
ATOM 1084 N N . GLU B 1 27 ? 11.633 -4.031 -13.984 1 90.25 27 GLU B N 1
ATOM 1085 C CA . GLU B 1 27 ? 11.805 -4.812 -15.211 1 90.25 27 GLU B CA 1
ATOM 1086 C C . GLU B 1 27 ? 13.086 -5.637 -15.164 1 90.25 27 GLU B C 1
ATOM 1088 O O . GLU B 1 27 ? 14.156 -5.109 -14.852 1 90.25 27 GLU B O 1
ATOM 1093 N N . GLY B 1 28 ? 12.938 -6.852 -15.43 1 87.44 28 GLY B N 1
ATOM 1094 C CA . GLY B 1 28 ? 14.102 -7.723 -15.461 1 87.44 28 GLY B CA 1
ATOM 1095 C C . GLY B 1 28 ? 14.508 -8.219 -14.086 1 87.44 28 GLY B C 1
ATOM 1096 O O . GLY B 1 28 ? 15.484 -8.961 -13.953 1 87.44 28 GLY B O 1
ATOM 1097 N N . GLU B 1 29 ? 13.883 -7.801 -13.148 1 91.38 29 GLU B N 1
ATOM 1098 C CA . GLU B 1 29 ? 14.172 -8.242 -11.789 1 91.38 29 GLU B CA 1
ATOM 1099 C C . GLU B 1 29 ? 13.719 -9.68 -11.57 1 91.38 29 GLU B C 1
ATOM 1101 O O . GLU B 1 29 ? 12.641 -10.078 -12.023 1 91.38 29 GLU B O 1
ATOM 1106 N N . SER B 1 30 ? 14.609 -10.422 -10.977 1 91.69 30 SER B N 1
ATOM 1107 C CA . SER B 1 30 ? 14.211 -11.789 -10.664 1 91.69 30 SER B CA 1
ATOM 1108 C C . SER B 1 30 ? 13.156 -11.812 -9.562 1 91.69 30 SER B C 1
ATOM 1110 O O . SER B 1 30 ? 13.062 -10.883 -8.758 1 91.69 30 SER B O 1
ATOM 1112 N N . ALA B 1 31 ? 12.422 -12.859 -9.484 1 93.12 31 ALA B N 1
ATOM 1113 C CA . ALA B 1 31 ? 11.43 -13.039 -8.43 1 93.12 31 ALA B CA 1
ATOM 1114 C C . ALA B 1 31 ? 12.078 -13.023 -7.055 1 93.12 31 ALA B C 1
ATOM 1116 O O . ALA B 1 31 ? 11.555 -12.422 -6.117 1 93.12 31 ALA B O 1
ATOM 1117 N N . GLN B 1 32 ? 13.188 -13.703 -6.965 1 94.62 32 GLN B N 1
ATOM 1118 C CA . GLN B 1 32 ? 13.914 -13.789 -5.699 1 94.62 32 GLN B CA 1
ATOM 1119 C C . GLN B 1 32 ? 14.328 -12.406 -5.211 1 94.62 32 GLN B C 1
ATOM 1121 O O . GLN B 1 32 ? 14.172 -12.086 -4.031 1 94.62 32 GLN B O 1
ATOM 1126 N N . ASP B 1 33 ? 14.859 -11.602 -6.113 1 95.38 33 ASP B N 1
ATOM 1127 C CA . ASP B 1 33 ? 15.312 -10.266 -5.742 1 95.38 33 ASP B CA 1
ATOM 1128 C C . ASP B 1 33 ? 14.133 -9.383 -5.336 1 95.38 33 ASP B C 1
ATOM 1130 O O . ASP B 1 33 ? 14.234 -8.617 -4.375 1 95.38 33 ASP B O 1
ATOM 1134 N N . PHE B 1 34 ? 13.117 -9.5 -6.141 1 95.69 34 PHE B N 1
ATOM 1135 C CA . PHE B 1 34 ? 11.93 -8.711 -5.84 1 95.69 34 PHE B CA 1
ATOM 1136 C C . PHE B 1 34 ? 11.383 -9.055 -4.461 1 95.69 34 PHE B C 1
ATOM 1138 O O . PHE B 1 34 ? 11.141 -8.164 -3.643 1 95.69 34 PHE B O 1
ATOM 1145 N N . ILE B 1 35 ? 11.242 -10.336 -4.129 1 96.12 35 ILE B N 1
ATOM 1146 C CA . ILE B 1 35 ? 10.719 -10.805 -2.854 1 96.12 35 ILE B CA 1
ATOM 1147 C C . ILE B 1 35 ? 11.648 -10.375 -1.724 1 96.12 35 ILE B C 1
ATOM 1149 O O . ILE B 1 35 ? 11.195 -9.93 -0.669 1 96.12 35 ILE B O 1
ATOM 1153 N N . ALA B 1 36 ? 12.93 -10.555 -1.913 1 96.56 36 ALA B N 1
ATOM 1154 C CA . ALA B 1 36 ? 13.914 -10.156 -0.91 1 96.56 36 ALA B CA 1
ATOM 1155 C C . ALA B 1 36 ? 13.812 -8.664 -0.608 1 96.56 36 ALA B C 1
ATOM 1157 O O . ALA B 1 36 ? 13.922 -8.25 0.548 1 96.56 36 ALA B O 1
ATOM 1158 N N . GLU B 1 37 ? 13.656 -7.926 -1.645 1 96.44 37 GLU B N 1
ATOM 1159 C CA . GLU B 1 37 ? 13.539 -6.484 -1.458 1 96.44 37 GLU B CA 1
ATOM 1160 C C . GLU B 1 37 ? 12.297 -6.129 -0.646 1 96.44 37 GLU B C 1
ATOM 1162 O O . GLU B 1 37 ? 12.359 -5.297 0.26 1 96.44 37 GLU B O 1
ATOM 1167 N N . ILE B 1 38 ? 11.164 -6.711 -0.942 1 96.5 38 ILE B N 1
ATOM 1168 C CA . ILE B 1 38 ? 9.922 -6.461 -0.218 1 96.5 38 ILE B CA 1
ATOM 1169 C C . ILE B 1 38 ? 10.086 -6.871 1.244 1 96.5 38 ILE B C 1
ATOM 1171 O O . ILE B 1 38 ? 9.656 -6.152 2.148 1 96.5 38 ILE B O 1
ATOM 1175 N N . ARG B 1 39 ? 10.742 -7.992 1.491 1 96.44 39 ARG B N 1
ATOM 1176 C CA . ARG B 1 39 ? 10.977 -8.445 2.857 1 96.44 39 ARG B CA 1
ATOM 1177 C C . ARG B 1 39 ? 11.891 -7.473 3.605 1 96.44 39 ARG B C 1
ATOM 1179 O O . ARG B 1 39 ? 11.664 -7.188 4.781 1 96.44 39 ARG B O 1
ATOM 1186 N N . ARG B 1 40 ? 12.852 -7.012 2.969 1 96 40 ARG B N 1
ATOM 1187 C CA . ARG B 1 40 ? 13.773 -6.051 3.57 1 96 40 ARG B CA 1
ATOM 1188 C C . ARG B 1 40 ? 13.047 -4.766 3.961 1 96 40 ARG B C 1
ATOM 1190 O O . ARG B 1 40 ? 13.227 -4.262 5.07 1 96 40 ARG B O 1
ATOM 1197 N N . LEU B 1 41 ? 12.297 -4.285 3.072 1 94.81 41 LEU B N 1
ATOM 1198 C CA . LEU B 1 41 ? 11.531 -3.074 3.344 1 94.81 41 LEU B CA 1
ATOM 1199 C C . LEU B 1 41 ? 10.562 -3.289 4.5 1 94.81 41 LEU B C 1
ATOM 1201 O O . LEU B 1 41 ? 10.398 -2.412 5.352 1 94.81 41 LEU B O 1
ATOM 1205 N N . ALA B 1 42 ? 9.906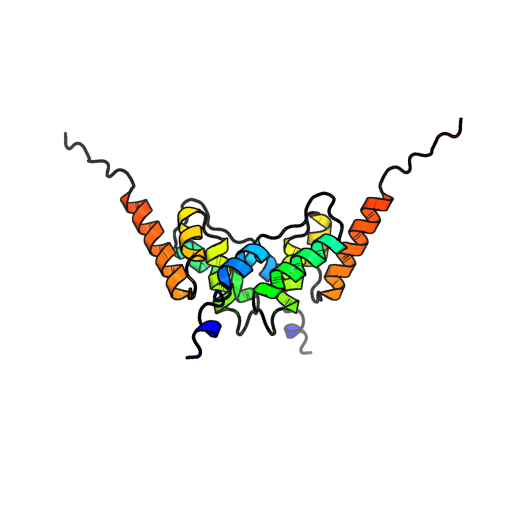 -4.434 4.566 1 95.69 42 ALA B N 1
ATOM 1206 C CA . ALA B 1 42 ? 8.891 -4.734 5.57 1 95.69 42 ALA B CA 1
ATOM 1207 C C . ALA B 1 42 ? 9.5 -4.828 6.961 1 95.69 42 ALA B C 1
ATOM 1209 O O . ALA B 1 42 ? 8.828 -4.578 7.965 1 95.69 42 ALA B O 1
ATOM 1210 N N . GLU B 1 43 ? 10.734 -5.207 7.059 1 92.62 43 GLU B N 1
ATOM 1211 C CA . GLU B 1 43 ? 11.414 -5.371 8.344 1 92.62 43 GLU B CA 1
ATOM 1212 C C . GLU B 1 43 ? 11.422 -4.066 9.133 1 92.62 43 GLU B C 1
ATOM 1214 O O . GLU B 1 43 ? 11.391 -4.086 10.367 1 92.62 43 GLU B O 1
ATOM 1219 N N . LYS B 1 44 ? 11.375 -2.961 8.5 1 91.69 44 LYS B N 1
ATOM 1220 C CA . LYS B 1 44 ? 11.477 -1.656 9.148 1 91.69 44 LYS B CA 1
ATOM 1221 C C . LYS B 1 44 ? 10.094 -1.103 9.477 1 91.69 44 LYS B C 1
ATOM 1223 O O . LYS B 1 44 ? 9.977 -0.053 10.117 1 91.69 44 LYS B O 1
ATOM 1228 N N . CYS B 1 45 ? 9.086 -1.793 9.148 1 92.81 45 CYS B N 1
ATOM 1229 C CA . CYS B 1 45 ? 7.738 -1.237 9.258 1 92.81 45 CYS B CA 1
ATOM 1230 C C . CYS B 1 45 ? 7.086 -1.629 10.578 1 92.81 45 CYS B C 1
ATOM 1232 O O . CYS B 1 45 ? 6.059 -1.066 10.953 1 92.81 45 CYS B O 1
ATOM 1234 N N . ASN B 1 46 ? 7.547 -2.602 11.289 1 90.5 46 ASN B N 1
ATOM 1235 C CA . ASN B 1 46 ? 7.004 -3.037 12.57 1 90.5 46 ASN B CA 1
ATOM 1236 C C . ASN B 1 46 ? 5.551 -3.488 12.445 1 90.5 46 ASN B C 1
ATOM 1238 O O . ASN B 1 46 ? 4.703 -3.094 13.242 1 90.5 46 ASN B O 1
ATOM 1242 N N . PHE B 1 47 ? 5.152 -4.316 11.492 1 91.81 47 PHE B N 1
ATOM 1243 C CA . PHE B 1 47 ? 3.795 -4.809 11.297 1 91.81 47 PHE B CA 1
ATOM 1244 C C . PHE B 1 47 ? 3.467 -5.91 12.297 1 91.81 47 PHE B C 1
ATOM 1246 O O . PHE B 1 47 ? 2.299 -6.258 12.484 1 91.81 47 PHE B O 1
ATOM 1253 N N . ALA B 1 48 ? 4.398 -6.422 13 1 88.56 48 ALA B N 1
ATOM 1254 C CA . ALA B 1 48 ? 4.184 -7.445 14.023 1 88.56 48 ALA B CA 1
ATOM 1255 C C . ALA B 1 48 ? 3.363 -8.609 13.469 1 88.56 48 ALA B C 1
ATOM 1257 O O . ALA B 1 48 ? 3.793 -9.289 12.539 1 88.56 48 ALA B O 1
ATOM 1258 N N . THR B 1 49 ? 2.035 -8.805 13.906 1 88.62 49 THR B N 1
ATOM 1259 C CA . THR B 1 49 ? 1.209 -9.953 13.562 1 88.62 49 THR B CA 1
ATOM 1260 C C . THR B 1 49 ? 0.647 -9.828 12.156 1 88.62 49 THR B C 1
ATOM 1262 O O . THR B 1 49 ? 0.185 -10.805 11.57 1 88.62 49 THR B O 1
ATOM 1265 N N . SER B 1 50 ? 0.735 -8.656 11.586 1 91.69 50 SER B N 1
ATOM 1266 C CA . SER B 1 50 ? 0.165 -8.445 10.258 1 91.69 50 SER B CA 1
ATOM 1267 C C . SER B 1 50 ? 1.236 -8.523 9.18 1 91.69 50 SER B C 1
ATOM 1269 O O . SER B 1 50 ? 0.962 -8.258 8.008 1 91.69 50 SER B O 1
ATOM 1271 N N . LEU B 1 51 ? 2.434 -8.938 9.539 1 93.69 51 LEU B N 1
ATOM 1272 C CA . LEU B 1 51 ? 3.561 -8.922 8.617 1 93.69 51 LEU B CA 1
ATOM 1273 C C . LEU B 1 51 ? 3.291 -9.828 7.414 1 93.69 51 LEU B C 1
ATOM 1275 O O . LEU B 1 51 ? 3.48 -9.414 6.27 1 93.69 51 LEU B O 1
ATOM 1279 N N . GLU B 1 52 ? 2.885 -11.023 7.645 1 94.31 52 GLU B N 1
ATOM 1280 C CA . GLU B 1 52 ? 2.654 -11.969 6.559 1 94.31 52 GLU B CA 1
ATOM 1281 C C . GLU B 1 52 ? 1.607 -11.438 5.582 1 94.31 52 GLU B C 1
ATOM 1283 O O . GLU B 1 52 ? 1.773 -11.555 4.363 1 94.31 52 GLU B O 1
ATOM 1288 N N . ARG B 1 53 ? 0.593 -10.906 6.125 1 93.06 53 ARG B N 1
ATOM 1289 C CA . ARG B 1 53 ? -0.466 -10.352 5.293 1 93.06 53 ARG B CA 1
ATOM 1290 C C . ARG B 1 53 ? 0.048 -9.172 4.469 1 93.06 53 ARG B C 1
ATOM 1292 O O . ARG B 1 53 ? -0.275 -9.047 3.287 1 93.06 53 ARG B O 1
ATOM 1299 N N . MET B 1 54 ? 0.854 -8.273 5.098 1 94.62 54 MET B N 1
ATOM 1300 C CA . MET B 1 54 ? 1.381 -7.105 4.406 1 94.62 54 MET B CA 1
ATOM 1301 C C . MET B 1 54 ? 2.338 -7.516 3.291 1 94.62 54 MET B C 1
ATOM 1303 O O . MET B 1 54 ? 2.324 -6.93 2.209 1 94.62 54 MET B O 1
ATOM 1307 N N . LEU B 1 55 ? 3.078 -8.508 3.549 1 96.19 55 LEU B N 1
ATOM 1308 C CA . LEU B 1 55 ? 3.982 -9.023 2.525 1 96.19 55 LEU B CA 1
ATOM 1309 C C . LEU B 1 55 ? 3.199 -9.578 1.34 1 96.19 55 LEU B C 1
ATOM 1311 O O . LEU B 1 55 ? 3.516 -9.281 0.187 1 96.19 55 LEU B O 1
ATOM 1315 N N . ARG B 1 56 ? 2.242 -10.383 1.633 1 95.12 56 ARG B N 1
ATOM 1316 C CA . ARG B 1 56 ? 1.404 -10.969 0.593 1 95.12 56 ARG B CA 1
ATOM 1317 C C . ARG B 1 56 ? 0.748 -9.883 -0.256 1 95.12 56 ARG B C 1
ATOM 1319 O O . ARG B 1 56 ? 0.828 -9.922 -1.486 1 95.12 56 ARG B O 1
ATOM 1326 N N . ASP B 1 57 ? 0.13 -8.945 0.417 1 94.69 57 ASP B N 1
ATOM 1327 C CA . ASP B 1 57 ? -0.585 -7.883 -0.282 1 94.69 57 ASP B CA 1
ATOM 1328 C C . ASP B 1 57 ? 0.374 -7.027 -1.106 1 94.69 57 ASP B C 1
ATOM 1330 O O . ASP B 1 57 ? 0.027 -6.574 -2.199 1 94.69 57 ASP B O 1
ATOM 1334 N N . ARG B 1 58 ? 1.594 -6.82 -0.571 1 94.81 58 ARG B N 1
ATOM 1335 C CA . ARG B 1 58 ? 2.561 -5.996 -1.289 1 94.81 58 ARG B CA 1
ATOM 1336 C C . ARG B 1 58 ? 3.066 -6.707 -2.539 1 94.81 58 ARG B C 1
ATOM 1338 O O . ARG B 1 58 ? 3.289 -6.074 -3.574 1 94.81 58 ARG B O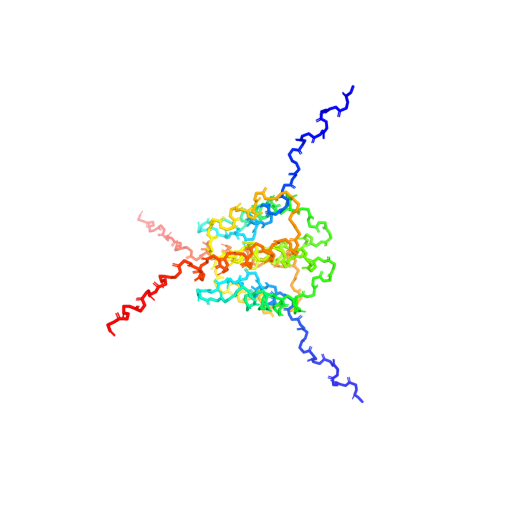 1
ATOM 1345 N N . ILE B 1 59 ? 3.271 -7.965 -2.475 1 95.38 59 ILE B N 1
ATOM 1346 C CA . ILE B 1 59 ? 3.672 -8.75 -3.635 1 95.38 59 ILE B CA 1
ATOM 1347 C C . ILE B 1 59 ? 2.598 -8.664 -4.715 1 95.38 59 ILE B C 1
ATOM 1349 O O . ILE B 1 59 ? 2.9 -8.398 -5.883 1 95.38 59 ILE B O 1
ATOM 1353 N N . VAL B 1 60 ? 1.381 -8.781 -4.379 1 95.06 60 VAL B N 1
ATOM 1354 C CA . VAL B 1 60 ? 0.268 -8.727 -5.32 1 95.06 60 VAL B CA 1
ATOM 1355 C C . VAL B 1 60 ? 0.204 -7.34 -5.965 1 95.06 60 VAL B C 1
ATOM 1357 O O . VAL B 1 60 ? 0.053 -7.223 -7.184 1 95.06 60 VAL B O 1
ATOM 1360 N N . CYS B 1 61 ? 0.396 -6.359 -5.176 1 93.94 61 CYS B N 1
ATOM 1361 C CA . CYS B 1 61 ? 0.331 -4.988 -5.668 1 93.94 61 CYS B CA 1
ATOM 1362 C C . CYS B 1 61 ? 1.559 -4.652 -6.508 1 93.94 61 CYS B C 1
ATOM 1364 O O . CYS B 1 61 ? 1.482 -3.834 -7.426 1 93.94 61 CYS B O 1
ATOM 1366 N N . GLY B 1 62 ? 2.658 -5.266 -6.234 1 94.44 62 GLY B N 1
ATOM 1367 C CA . GLY B 1 62 ? 3.934 -4.855 -6.805 1 94.44 62 GLY B CA 1
ATOM 1368 C C . GLY B 1 62 ? 4.297 -5.617 -8.062 1 94.44 62 GLY B C 1
ATOM 1369 O O . GLY B 1 62 ? 5.25 -5.258 -8.758 1 94.44 62 GLY B O 1
ATOM 1370 N N . VAL B 1 63 ? 3.637 -6.637 -8.344 1 93.69 63 VAL B N 1
ATOM 1371 C CA . VAL B 1 63 ? 3.947 -7.434 -9.531 1 93.69 63 VAL B CA 1
ATOM 1372 C C . VAL B 1 63 ? 3.701 -6.605 -10.789 1 93.69 63 VAL B C 1
ATOM 1374 O O . VAL B 1 63 ? 2.699 -5.895 -10.883 1 93.69 63 VAL B O 1
ATOM 1377 N N . ARG B 1 64 ? 4.492 -6.699 -11.742 1 91.44 64 ARG B N 1
ATOM 1378 C CA . ARG B 1 64 ? 4.449 -5.898 -12.961 1 91.44 64 ARG B CA 1
ATOM 1379 C C . ARG B 1 64 ? 3.492 -6.504 -13.984 1 91.44 64 ARG B C 1
ATOM 1381 O O . ARG B 1 64 ? 2.773 -5.777 -14.672 1 91.44 64 ARG B O 1
ATOM 1388 N N . ASP B 1 65 ? 3.504 -7.781 -14.117 1 91.56 65 ASP B N 1
ATOM 1389 C CA . ASP B 1 65 ? 2.686 -8.484 -15.094 1 91.56 65 ASP B CA 1
ATOM 1390 C C . ASP B 1 65 ? 1.214 -8.484 -14.688 1 91.56 65 ASP B C 1
ATOM 1392 O O . ASP B 1 65 ? 0.844 -9.062 -13.664 1 91.56 65 ASP B O 1
ATOM 1396 N N . GLU B 1 66 ? 0.459 -7.938 -15.508 1 92.62 66 GLU B N 1
ATOM 1397 C CA . GLU B 1 66 ? -0.958 -7.773 -15.203 1 92.62 66 GLU B CA 1
ATOM 1398 C C . GLU B 1 66 ? -1.675 -9.125 -15.172 1 92.62 66 GLU B C 1
ATOM 1400 O O . GLU B 1 66 ? -2.625 -9.305 -14.406 1 92.62 66 GLU B O 1
ATOM 1405 N N . ASP B 1 67 ? -1.262 -10 -16.016 1 90.81 67 ASP B N 1
ATOM 1406 C CA . ASP B 1 67 ? -1.883 -11.32 -16.031 1 90.81 67 ASP B CA 1
ATOM 1407 C C . ASP B 1 67 ? -1.605 -12.07 -14.727 1 90.81 67 ASP B C 1
ATOM 1409 O O . ASP B 1 67 ? -2.486 -12.75 -14.195 1 90.81 67 ASP B O 1
ATOM 1413 N N . VAL B 1 68 ? -0.406 -11.945 -14.32 1 91.06 68 VAL B N 1
ATOM 1414 C CA . VAL B 1 68 ? -0.024 -12.578 -13.062 1 91.06 68 VAL B CA 1
ATOM 1415 C C . VAL B 1 68 ? -0.809 -11.961 -11.914 1 91.06 68 VAL B C 1
ATOM 1417 O O . VAL B 1 68 ? -1.33 -12.672 -11.047 1 91.06 68 VAL B O 1
ATOM 1420 N N . ARG B 1 69 ? -0.892 -10.711 -11.898 1 93.56 69 ARG B N 1
ATOM 1421 C CA . ARG B 1 69 ? -1.645 -10.016 -10.859 1 93.56 69 ARG B CA 1
ATOM 1422 C C . ARG B 1 69 ? -3.104 -10.461 -10.844 1 93.56 69 ARG B C 1
ATOM 1424 O O . ARG B 1 69 ? -3.664 -10.734 -9.781 1 93.56 69 ARG B O 1
ATOM 1431 N N . ARG B 1 70 ? -3.711 -10.555 -11.969 1 92.38 70 ARG B N 1
ATOM 1432 C CA . ARG B 1 70 ? -5.098 -10.992 -12.078 1 92.38 70 ARG B CA 1
ATOM 1433 C C . ARG B 1 70 ? -5.277 -12.391 -11.508 1 92.38 70 ARG B C 1
ATOM 1435 O O . ARG B 1 70 ? -6.262 -12.664 -10.82 1 92.38 70 ARG B O 1
ATOM 1442 N N . ASN B 1 71 ? -4.332 -13.188 -11.852 1 90 71 ASN B N 1
ATOM 1443 C CA . ASN B 1 71 ? -4.363 -14.539 -11.32 1 90 71 ASN B CA 1
ATOM 1444 C C . ASN B 1 71 ? -4.309 -14.547 -9.797 1 90 71 ASN B C 1
ATOM 1446 O O . ASN B 1 71 ? -5.055 -15.281 -9.141 1 90 71 ASN B O 1
ATOM 1450 N N . LEU B 1 72 ? -3.506 -13.734 -9.258 1 92.62 72 LEU B N 1
ATOM 1451 C CA . LEU B 1 72 ? -3.357 -13.656 -7.809 1 92.62 72 LEU B CA 1
ATOM 1452 C C . LEU B 1 72 ? -4.625 -13.109 -7.16 1 92.62 72 LEU B C 1
ATOM 1454 O O . LEU B 1 72 ? -5.047 -13.594 -6.105 1 92.62 72 LEU B O 1
ATOM 1458 N N . LEU B 1 73 ? -5.273 -12.18 -7.703 1 92.25 73 LEU B N 1
ATOM 1459 C CA . LEU B 1 73 ? -6.445 -11.5 -7.164 1 92.25 73 LEU B CA 1
ATOM 1460 C C . LEU B 1 73 ? -7.656 -12.43 -7.168 1 92.25 73 LEU B C 1
ATOM 1462 O O . LEU B 1 73 ? -8.578 -12.258 -6.367 1 92.25 73 LEU B O 1
ATOM 1466 N N . THR B 1 74 ? -7.633 -13.359 -8.031 1 87.56 74 THR B N 1
ATOM 1467 C CA . THR B 1 74 ? -8.789 -14.234 -8.18 1 87.56 74 THR B CA 1
ATOM 1468 C C . THR B 1 74 ? -8.727 -15.383 -7.176 1 87.56 74 THR B C 1
ATOM 1470 O O . THR B 1 74 ? -9.719 -16.078 -6.953 1 87.56 74 THR B O 1
ATOM 1473 N N . GLN B 1 75 ? -7.613 -15.43 -6.531 1 83.75 75 GLN B N 1
ATOM 1474 C CA . GLN B 1 75 ? -7.48 -16.5 -5.547 1 83.75 75 GLN B CA 1
ATOM 1475 C C . GLN B 1 75 ? -8.125 -16.109 -4.219 1 83.75 75 GLN B C 1
ATOM 1477 O O . GLN B 1 75 ? -7.895 -15.008 -3.711 1 83.75 75 GLN B O 1
ATOM 1482 N N . GLN B 1 76 ? -9.055 -16.766 -3.65 1 75.5 76 GLN B N 1
ATOM 1483 C CA . GLN B 1 76 ? -9.805 -16.438 -2.441 1 75.5 76 GLN B CA 1
ATOM 1484 C C . GLN B 1 76 ? -8.93 -16.578 -1.198 1 75.5 76 GLN B C 1
ATOM 1486 O O . GLN B 1 76 ? -9.047 -15.797 -0.255 1 75.5 76 GLN B O 1
ATOM 1491 N N . LYS B 1 77 ? -8.102 -17.688 -1.06 1 82.62 77 LYS B N 1
ATOM 1492 C CA . LYS B 1 77 ? -7.273 -17.891 0.123 1 82.62 77 LYS B CA 1
ATOM 1493 C C . LYS B 1 77 ? -5.793 -17.891 -0.24 1 82.62 77 LYS B C 1
ATOM 1495 O O . LYS B 1 77 ? -5.098 -18.891 -0.013 1 82.62 77 LYS B O 1
ATOM 1500 N N . LEU B 1 78 ? -5.441 -16.734 -0.635 1 91.81 78 LEU B N 1
ATOM 1501 C CA . LEU B 1 78 ? -4.051 -16.641 -1.07 1 91.81 78 LEU B CA 1
ATOM 1502 C C . LEU B 1 78 ? -3.119 -16.469 0.122 1 91.81 78 LEU B C 1
ATOM 1504 O O . LEU B 1 78 ? -3.342 -15.594 0.963 1 91.81 78 LEU B O 1
ATOM 1508 N N . THR B 1 79 ? -2.174 -17.359 0.277 1 94.19 79 THR B N 1
ATOM 1509 C CA . THR B 1 79 ? -1.151 -17.234 1.309 1 94.19 79 THR B CA 1
ATOM 1510 C C . THR B 1 79 ? 0.109 -16.578 0.738 1 94.19 79 THR B C 1
ATOM 1512 O O . THR B 1 79 ? 0.264 -16.484 -0.48 1 94.19 79 THR B O 1
ATOM 1515 N N . LEU B 1 80 ? 0.95 -16.156 1.619 1 96 80 LEU B N 1
ATOM 1516 C CA . LEU B 1 80 ? 2.23 -15.586 1.205 1 96 80 LEU B CA 1
ATOM 1517 C C . LEU B 1 80 ? 3.027 -16.594 0.383 1 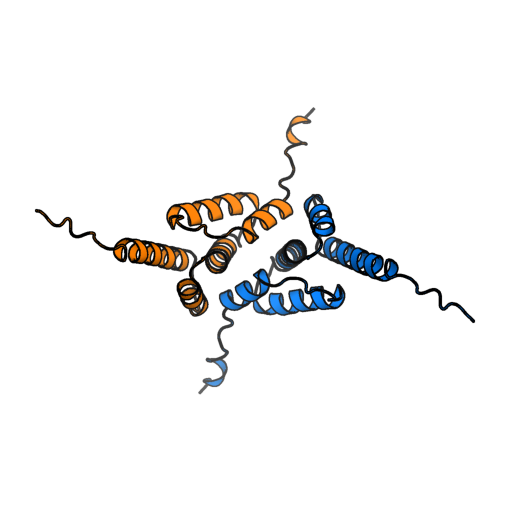96 80 LEU B C 1
ATOM 1519 O O . LEU B 1 80 ? 3.576 -16.25 -0.666 1 96 80 LEU B O 1
ATOM 1523 N N . GLU B 1 81 ? 3.047 -17.797 0.893 1 95.31 81 GLU B N 1
ATOM 1524 C CA . GLU B 1 81 ? 3.771 -18.859 0.193 1 95.31 81 GLU B CA 1
ATOM 1525 C C . GLU B 1 81 ? 3.213 -19.0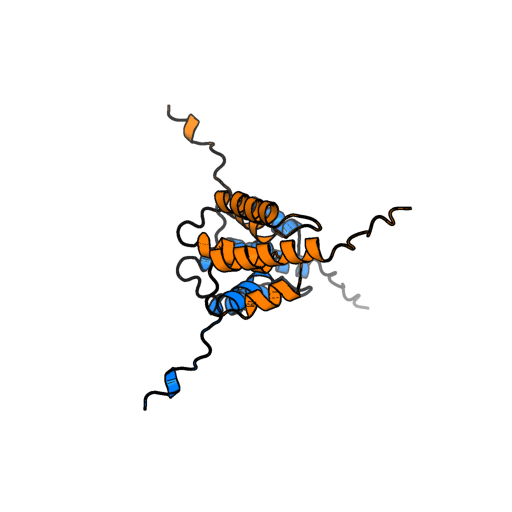78 -1.212 1 95.31 81 GLU B C 1
ATOM 1527 O O . GLU B 1 81 ? 3.973 -19.219 -2.17 1 95.31 81 GLU B O 1
ATOM 1532 N N . GLN B 1 82 ? 1.985 -19.062 -1.377 1 94.44 82 GLN B N 1
ATOM 1533 C CA . GLN B 1 82 ? 1.348 -19.234 -2.6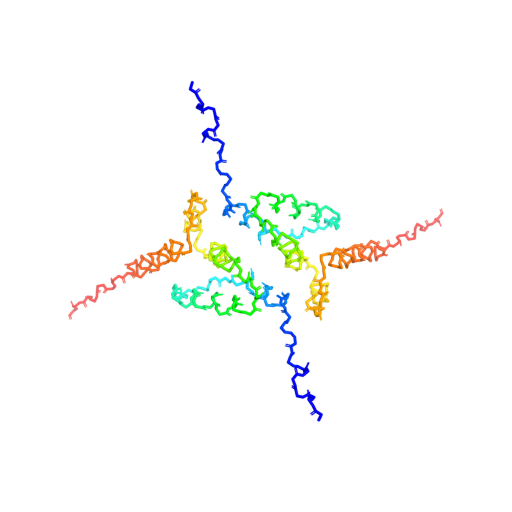78 1 94.44 82 GLN B CA 1
ATOM 1534 C C . GLN B 1 82 ? 1.658 -18.062 -3.605 1 94.44 82 GLN B C 1
ATOM 1536 O O . GLN B 1 82 ? 1.919 -18.266 -4.793 1 94.44 82 GLN B O 1
ATOM 1541 N N . ALA B 1 83 ? 1.582 -16.906 -3.117 1 95.75 83 ALA B N 1
ATOM 1542 C CA . ALA B 1 83 ? 1.908 -15.719 -3.91 1 95.75 83 ALA B CA 1
ATOM 1543 C C . ALA B 1 83 ? 3.34 -15.789 -4.434 1 95.75 83 ALA B C 1
ATOM 1545 O O . ALA B 1 83 ? 3.588 -15.539 -5.613 1 95.75 83 ALA B O 1
ATOM 1546 N N . GLU B 1 84 ? 4.234 -16.125 -3.529 1 95.19 84 GLU B N 1
ATOM 1547 C CA . GLU B 1 84 ? 5.629 -16.266 -3.938 1 95.19 84 GLU B CA 1
ATOM 1548 C C . GLU B 1 84 ? 5.793 -17.359 -4.988 1 95.19 84 GLU B C 1
ATOM 1550 O O . GLU B 1 84 ? 6.586 -17.219 -5.922 1 95.19 84 GLU B O 1
ATOM 1555 N N . GLY B 1 85 ? 5.113 -18.406 -4.836 1 93.69 85 GLY B N 1
ATOM 1556 C CA . GLY B 1 85 ? 5.148 -19.484 -5.809 1 93.69 85 GLY B CA 1
ATOM 1557 C C . GLY B 1 85 ? 4.719 -19.062 -7.199 1 93.69 85 GLY B C 1
ATOM 1558 O O . GLY B 1 85 ? 5.344 -19.438 -8.188 1 93.69 85 GLY B O 1
ATOM 1559 N N . VAL B 1 86 ? 3.688 -18.344 -7.273 1 91.31 86 VAL B N 1
ATOM 1560 C CA . VAL B 1 86 ? 3.195 -17.844 -8.555 1 91.31 86 VAL B CA 1
ATOM 1561 C C . VAL B 1 86 ? 4.262 -16.969 -9.203 1 91.31 86 VAL B C 1
ATOM 1563 O O . VAL B 1 86 ? 4.484 -17.047 -10.414 1 91.31 86 VAL B O 1
ATOM 1566 N N . LEU B 1 87 ? 4.922 -16.141 -8.453 1 89.94 87 LEU B N 1
ATOM 1567 C CA . LEU B 1 87 ? 5.988 -15.281 -8.961 1 89.94 87 LEU B CA 1
ATOM 1568 C C . LEU B 1 87 ? 7.137 -16.109 -9.523 1 89.94 87 LEU B C 1
ATOM 1570 O O . LEU B 1 87 ? 7.68 -15.789 -10.586 1 89.94 87 LEU B O 1
ATOM 1574 N N . PHE B 1 88 ? 7.441 -17.156 -8.797 1 91 88 PHE B N 1
ATOM 1575 C CA . PHE B 1 88 ? 8.523 -18.031 -9.242 1 91 88 PHE B CA 1
ATOM 1576 C C . PHE B 1 88 ? 8.148 -18.719 -10.555 1 91 88 PHE B C 1
ATOM 1578 O O . PHE B 1 88 ? 8.984 -18.844 -11.453 1 91 88 PHE B O 1
ATOM 1585 N N . TYR B 1 89 ? 6.984 -19.047 -10.648 1 84.94 89 TYR B N 1
ATOM 1586 C CA . TYR B 1 89 ? 6.52 -19.703 -11.859 1 84.94 89 TYR B CA 1
ATOM 1587 C C . TYR B 1 89 ? 6.523 -18.75 -13.047 1 84.94 89 TYR B C 1
ATOM 1589 O O . TYR B 1 89 ? 6.949 -19.109 -14.141 1 84.94 89 TYR B O 1
ATOM 1597 N N . GLN B 1 90 ? 6.113 -17.578 -12.859 1 82.19 90 GLN B N 1
ATOM 1598 C CA . GLN B 1 90 ? 6.082 -16.562 -13.906 1 82.19 90 GLN B CA 1
ATOM 1599 C C . GLN B 1 90 ? 7.484 -16.266 -14.438 1 82.19 90 GLN B C 1
ATOM 1601 O O . GLN B 1 90 ? 7.684 -16.141 -15.641 1 82.19 90 GLN B O 1
ATOM 1606 N N . HIS B 1 91 ? 8.367 -16.062 -13.555 1 80.44 91 HIS B N 1
ATOM 1607 C CA . HIS B 1 91 ? 9.742 -15.781 -13.945 1 80.44 91 HIS B CA 1
ATOM 1608 C C . HIS B 1 91 ? 10.352 -16.953 -14.711 1 80.44 91 HIS B C 1
ATOM 1610 O O . HIS B 1 91 ? 11.078 -16.75 -15.68 1 80.44 91 HIS B O 1
ATOM 1616 N N . ARG B 1 92 ? 10.008 -18.172 -14.344 1 78.12 92 ARG B N 1
ATOM 1617 C CA . ARG B 1 92 ? 10.477 -19.359 -15.055 1 78.12 92 ARG B CA 1
ATOM 1618 C C . ARG B 1 92 ? 9.891 -19.422 -16.469 1 78.12 92 ARG B C 1
ATOM 1620 O O . ARG B 1 92 ? 10.594 -19.766 -17.422 1 78.12 92 ARG B O 1
ATOM 1627 N N . LYS B 1 93 ? 8.703 -19.016 -16.609 1 76.56 93 LYS B N 1
ATOM 1628 C CA . LYS B 1 93 ? 8.055 -19 -17.906 1 76.56 93 LYS B CA 1
ATOM 1629 C C . LYS B 1 93 ? 8.68 -17.953 -18.828 1 76.56 93 LYS B C 1
ATOM 1631 O O . LYS B 1 93 ? 8.883 -18.203 -20.016 1 76.56 93 LYS B O 1
ATOM 1636 N N . ARG B 1 94 ? 9 -16.797 -18.328 1 72.81 94 ARG B N 1
ATOM 1637 C CA . ARG B 1 94 ? 9.617 -15.727 -19.094 1 72.81 94 ARG B CA 1
ATOM 1638 C C . ARG B 1 94 ? 11.008 -16.141 -19.578 1 72.81 94 ARG B C 1
ATOM 1640 O O . ARG B 1 94 ? 11.406 -15.805 -20.688 1 72.81 94 ARG B O 1
ATOM 1647 N N . LEU B 1 95 ? 11.672 -16.844 -18.766 1 69.94 95 LEU B N 1
ATOM 1648 C CA . LEU B 1 95 ? 12.992 -17.328 -19.141 1 69.94 95 LEU B CA 1
ATOM 1649 C C . LEU B 1 95 ? 12.891 -18.391 -20.234 1 69.94 95 LEU B C 1
ATOM 1651 O O . LEU B 1 95 ? 13.727 -18.453 -21.141 1 69.94 95 LEU B O 1
ATOM 1655 N N . LYS B 1 96 ? 11.938 -19.203 -20.141 1 68.88 96 LYS B N 1
ATOM 1656 C CA . LYS B 1 96 ? 11.766 -20.234 -21.141 1 68.88 96 LYS B CA 1
ATOM 1657 C C . LYS B 1 96 ? 11.266 -19.656 -22.453 1 68.88 96 LYS B C 1
ATOM 1659 O O . LYS B 1 96 ? 11.539 -20.203 -23.531 1 68.88 96 LYS B O 1
ATOM 1664 N N . MET B 1 97 ? 10.547 -18.531 -22.406 1 63.84 97 MET B N 1
ATOM 1665 C CA . MET B 1 97 ? 10.023 -17.938 -23.625 1 63.84 97 MET B CA 1
ATOM 1666 C C . MET B 1 97 ? 11.117 -17.156 -24.359 1 63.84 97 MET B C 1
ATOM 1668 O O . MET B 1 97 ? 10.938 -16.75 -25.5 1 63.84 97 MET B O 1
ATOM 1672 N N . LEU B 1 98 ? 12.203 -16.969 -23.844 1 61.28 98 LEU B N 1
ATOM 1673 C CA . LEU B 1 98 ? 13.312 -16.359 -24.562 1 61.28 98 LEU B CA 1
ATOM 1674 C C . LEU B 1 98 ? 13.766 -17.266 -25.719 1 61.28 98 LEU B C 1
ATOM 1676 O O . LEU B 1 98 ? 13.773 -18.484 -25.578 1 61.28 98 LEU B O 1
ATOM 1680 N N . PRO B 1 99 ? 13.688 -16.672 -26.984 1 60.78 99 PRO B N 1
ATOM 1681 C CA . PRO B 1 99 ? 14.039 -17.438 -28.188 1 60.78 99 PRO B CA 1
ATOM 1682 C C . PRO B 1 99 ? 15.297 -18.297 -27.984 1 60.78 99 PRO B C 1
ATOM 1684 O O . PRO B 1 99 ? 16.266 -17.828 -27.375 1 60.78 99 PRO B O 1
ATOM 1687 N N . CYS B 1 100 ? 15.055 -19.453 -27.719 1 56.66 100 CYS B N 1
ATOM 1688 C CA . CYS B 1 100 ? 16.188 -20.359 -27.844 1 56.66 100 CYS B CA 1
ATOM 1689 C C . CYS B 1 100 ? 16.938 -20.125 -29.156 1 56.66 100 CYS B C 1
ATOM 1691 O O . CYS B 1 100 ? 16.344 -20.25 -30.234 1 56.66 100 CYS B O 1
ATOM 1693 N N . ARG B 1 101 ? 17.766 -19.125 -29.281 1 51.41 101 ARG B N 1
ATOM 1694 C CA . ARG B 1 101 ? 18.609 -19.062 -30.469 1 51.41 101 ARG B CA 1
ATOM 1695 C C . ARG B 1 101 ? 19.156 -20.453 -30.812 1 51.41 101 ARG B C 1
ATOM 1697 O O . ARG B 1 101 ? 19.922 -21.031 -30.047 1 51.41 101 ARG B O 1
ATOM 1704 N N . SER B 1 102 ? 18.406 -21.203 -31.422 1 51.5 102 SER B N 1
ATOM 1705 C CA . SER B 1 102 ? 19.078 -22.297 -32.156 1 51.5 102 SER B CA 1
ATOM 1706 C C . SER B 1 102 ? 20.375 -21.828 -32.781 1 51.5 102 SER B C 1
ATOM 1708 O O . SER B 1 102 ? 20.406 -20.875 -33.562 1 51.5 102 SER B O 1
ATOM 1710 N N . TRP B 1 103 ? 21.516 -21.812 -32.031 1 50.84 103 TRP B N 1
ATOM 1711 C CA . TRP B 1 103 ? 22.797 -21.781 -32.719 1 50.84 103 TRP B CA 1
ATOM 1712 C C . TRP B 1 103 ? 22.75 -22.609 -34 1 50.84 103 TRP B C 1
ATOM 1714 O O . TRP B 1 103 ? 22.453 -23.797 -33.969 1 50.84 103 TRP B O 1
ATOM 1724 N N . LEU B 1 104 ? 22.328 -22.031 -35.094 1 46.09 104 LEU B N 1
ATOM 1725 C CA . LEU B 1 104 ? 22.688 -22.547 -36.406 1 46.09 104 LEU B CA 1
ATOM 1726 C C . LEU B 1 104 ? 24.109 -23.062 -36.438 1 46.09 104 LEU B C 1
ATOM 1728 O O . LEU B 1 104 ? 25.062 -22.297 -36.219 1 46.09 104 LEU B O 1
ATOM 1732 N N . VAL B 1 105 ? 24.391 -24.203 -35.875 1 46.59 105 VAL B N 1
ATOM 1733 C CA . VAL B 1 105 ? 25.609 -24.953 -36.219 1 46.59 105 VAL B CA 1
ATOM 1734 C C . VAL B 1 105 ? 25.812 -24.938 -37.719 1 46.59 105 VAL B C 1
ATOM 1736 O O . VAL B 1 105 ? 25 -25.5 -38.469 1 46.59 105 VAL B O 1
ATOM 1739 N N . LEU B 1 106 ? 26.328 -23.719 -38.312 1 36.69 106 LEU B N 1
ATOM 1740 C CA . LEU B 1 106 ? 27.125 -23.922 -39.531 1 36.69 106 LEU B CA 1
ATOM 1741 C C . LEU B 1 106 ? 28.391 -24.688 -39.188 1 36.69 106 LEU B C 1
ATOM 1743 O O . LEU B 1 106 ? 29.031 -24.453 -38.156 1 36.69 106 LEU B O 1
#

Solvent-accessible surface area (backbone atoms only — not comparable to full-atom values): 12422 Å² total; per-residue (Å²): 138,80,66,77,74,70,68,55,74,71,73,40,35,61,46,28,42,47,53,41,77,64,46,60,52,54,90,88,55,49,49,67,56,46,51,51,49,53,53,57,37,48,68,54,33,73,51,72,93,46,39,61,57,51,52,36,53,43,51,55,66,14,50,71,52,64,68,60,34,52,57,57,52,69,43,72,83,71,44,46,69,55,54,52,48,54,43,49,50,50,52,52,50,58,59,65,65,45,78,74,72,71,74,75,82,124,137,80,68,76,75,71,68,56,75,70,74,40,37,62,45,28,43,46,55,40,76,65,45,58,51,55,90,89,54,49,49,68,56,44,52,51,48,53,52,57,36,48,67,54,33,72,51,72,93,46,38,62,59,50,51,36,52,44,51,54,67,15,48,69,52,63,67,60,34,51,56,55,51,68,43,72,83,72,44,46,69,54,53,52,48,52,43,49,50,51,52,52,50,56,60,64,64,46,78,73,71,70,74,75,81,123

Nearest PDB structures (foldseek):
  7n9v-assembly1_K  TM=6.070E-01  e=5.501E-01  Human immunodeficiency virus 1
  7rj4-assembly1_B  TM=6.117E-01  e=1.964E+00  Human immunodeficiency virus 1
  8gdv-assembly1_F  TM=6.138E-01  e=2.450E+00  Human immunodeficiency virus 1
  5jwr-assembly1_E  TM=3.195E-01  e=5.030E+00  Thermosynechococcus vestitus BP-1
  7n9v-assembly1_K  TM=6.077E-01  e=5.432E-01  Human immunodeficiency virus 1

Secondary structure (DSSP, 8-state):
--GGGS-S----HHHHHHHHHT--PPTT--HHHHHHHHHHHHHTT--GGGHHHHHHHHHHHH-S-HHHHHHHHT-TT--HHHHHHHHHHHHHHHHHHS--------/--GGGS-S----HHHHHHHHHT--PPTT--HHHHHHHHHHHHHTT--GGGHHHHHHHHHHHH-S-HHHHHHHHT-TT--HHHHHHHHHHHHHHHHHHS--------

Organism: Haemaphysalis longicornis (NCBI:txid44386)

Foldseek 3Di:
DPPPVPPPPPLPLVVLVVVLLPQADDVPDALVRSLVVSLVSLVSNCPPPCSFVSSLVSLLVRYDDPVLSVVQVPDPDDGSVNSSVSSNVVRVVVVVPPPPPPPPPD/DPVPVPPPPPLPLVVLVVVLLPQADDVPDALVRSLVVSLVSLVSNCPPPCSFVSSLVSLLVRYDDPVLSVVQVPDPDDGSVNSSVSSNVVRVVVVVPPPPPPPPPD

Sequence (212 aa):
MHLEDRYAPKVNEIAASYALFRGSEKEGESAQDFIAEIRRLAEKCNFATSLERMLRDRIVCGVRDEDVRRNLLTQQKLTLEQAEGVLFYQHRKRLKMLPCRSWLVLMHLEDRYAPKVNEIAASYALFRGSEKEGESAQDFIAEIRRLAEKCNFATSLERMLRDRIVCGVRDEDVRRNLLTQQKLTLEQAEGVLFYQHRKRLKMLPCRSWLVL